Protein AF-M5BP48-F1 (afdb_monomer_lite)

Radius of gyration: 43.34 Å; chains: 1; bounding box: 81×76×113 Å

Structure (mmCIF, N/CA/C/O backbone):
data_AF-M5BP48-F1
#
_entry.id   AF-M5BP48-F1
#
loop_
_atom_site.group_PDB
_atom_site.id
_atom_site.type_symbol
_atom_site.label_atom_id
_atom_site.label_alt_id
_atom_site.label_comp_id
_atom_site.label_asym_id
_atom_site.label_entity_id
_atom_site.label_seq_id
_atom_site.pdbx_PDB_ins_code
_atom_site.Cartn_x
_atom_site.Cartn_y
_atom_site.Cartn_z
_atom_site.occupancy
_atom_site.B_iso_or_equiv
_atom_site.auth_seq_id
_atom_site.auth_comp_id
_atom_site.auth_asym_id
_atom_site.auth_atom_id
_atom_site.pdbx_PDB_model_num
ATOM 1 N N . MET A 1 1 ? 38.691 1.188 -65.649 1.00 35.53 1 MET A N 1
ATOM 2 C CA . MET A 1 1 ? 39.393 2.422 -65.219 1.00 35.53 1 MET A CA 1
ATOM 3 C C . MET A 1 1 ? 39.358 3.499 -66.305 1.00 35.53 1 MET A C 1
ATOM 5 O O . MET A 1 1 ? 38.916 4.595 -65.996 1.00 35.53 1 MET A O 1
ATOM 9 N N . ALA A 1 2 ? 39.710 3.197 -67.564 1.00 35.59 2 ALA A N 1
ATOM 10 C CA . ALA A 1 2 ? 39.690 4.169 -68.672 1.00 35.59 2 ALA A CA 1
ATOM 11 C C . ALA A 1 2 ? 38.290 4.740 -69.004 1.00 35.59 2 ALA A C 1
ATOM 13 O O . ALA A 1 2 ? 38.133 5.954 -69.106 1.00 35.59 2 ALA A O 1
ATOM 14 N N . ASP A 1 3 ? 37.251 3.897 -69.047 1.00 41.50 3 ASP A N 1
ATOM 15 C CA . ASP A 1 3 ? 35.876 4.336 -69.371 1.00 41.50 3 ASP A CA 1
ATOM 16 C C . ASP A 1 3 ? 35.260 5.267 -68.318 1.00 41.50 3 ASP A C 1
ATOM 18 O O . ASP A 1 3 ? 34.401 6.101 -68.602 1.00 41.50 3 ASP A O 1
ATOM 22 N N . ILE A 1 4 ? 35.727 5.145 -67.077 1.00 46.50 4 ILE A N 1
ATOM 23 C CA . ILE A 1 4 ? 35.217 5.890 -65.924 1.00 46.50 4 ILE A CA 1
ATOM 24 C C . ILE A 1 4 ? 35.763 7.318 -65.954 1.00 46.50 4 ILE A C 1
ATOM 26 O O . ILE A 1 4 ? 35.028 8.280 -65.750 1.00 46.50 4 ILE A O 1
ATOM 30 N N . GLN A 1 5 ? 37.048 7.464 -66.272 1.00 42.50 5 GLN A N 1
ATOM 31 C CA . GLN A 1 5 ? 37.693 8.764 -66.421 1.00 42.50 5 GLN A CA 1
ATOM 32 C C . GLN A 1 5 ? 37.096 9.541 -67.604 1.00 42.50 5 GLN A C 1
ATOM 34 O O . GLN A 1 5 ? 36.860 10.743 -67.483 1.00 42.50 5 GLN A O 1
ATOM 39 N N . ALA A 1 6 ? 36.756 8.843 -68.694 1.00 45.91 6 ALA A N 1
ATOM 40 C CA . ALA A 1 6 ? 36.090 9.419 -69.859 1.00 45.91 6 ALA A CA 1
ATOM 41 C C . ALA A 1 6 ? 34.659 9.902 -69.548 1.00 45.91 6 ALA A C 1
ATOM 43 O O . ALA A 1 6 ? 34.300 11.024 -69.909 1.00 45.91 6 ALA A O 1
ATOM 44 N N . ALA A 1 7 ? 33.864 9.113 -68.815 1.00 46.47 7 ALA A N 1
ATOM 45 C CA . ALA A 1 7 ? 32.493 9.481 -68.448 1.00 46.47 7 ALA A CA 1
ATOM 46 C C . ALA A 1 7 ? 32.432 10.708 -67.518 1.00 46.47 7 ALA A C 1
ATOM 48 O O . ALA A 1 7 ? 31.565 11.570 -67.670 1.00 46.47 7 ALA A O 1
ATOM 49 N N . ILE A 1 8 ? 33.379 10.821 -66.582 1.00 46.62 8 ILE A N 1
ATOM 50 C CA . ILE A 1 8 ? 33.455 11.954 -65.651 1.00 46.62 8 ILE A CA 1
ATOM 51 C C . ILE A 1 8 ? 34.013 13.205 -66.365 1.00 46.62 8 ILE A C 1
ATOM 53 O O . ILE A 1 8 ? 33.511 14.310 -66.147 1.00 46.62 8 ILE A O 1
ATOM 57 N N . GLN A 1 9 ? 34.993 13.057 -67.267 1.00 46.53 9 GLN A N 1
ATOM 58 C CA . GLN A 1 9 ? 35.518 14.178 -68.062 1.00 46.53 9 GLN A CA 1
ATOM 59 C C . GLN A 1 9 ? 34.487 14.741 -69.050 1.00 46.53 9 GLN A C 1
ATOM 61 O O . GLN A 1 9 ? 34.337 15.960 -69.127 1.00 46.53 9 GLN A O 1
ATOM 66 N N . ALA A 1 10 ? 33.726 13.886 -69.741 1.00 45.28 10 ALA A N 1
ATOM 67 C CA . ALA A 1 10 ? 32.671 14.319 -70.660 1.00 45.28 10 ALA A CA 1
ATOM 68 C C . ALA A 1 10 ? 31.529 15.064 -69.940 1.00 45.28 10 ALA A C 1
ATOM 70 O O . ALA A 1 10 ? 30.941 15.996 -70.490 1.00 45.28 10 ALA A O 1
ATOM 71 N N . ALA A 1 11 ? 31.241 14.689 -68.690 1.00 41.81 11 ALA A N 1
ATOM 72 C CA . ALA A 1 11 ? 30.200 15.310 -67.878 1.00 41.81 11 ALA A CA 1
ATOM 73 C C . ALA A 1 11 ? 30.599 16.692 -67.324 1.00 41.81 11 ALA A C 1
ATOM 75 O O . ALA A 1 11 ? 29.747 17.572 -67.214 1.00 41.81 11 ALA A O 1
ATOM 76 N N . ALA A 1 12 ? 31.882 16.900 -67.009 1.00 42.28 12 ALA A N 1
ATOM 77 C CA . ALA A 1 12 ? 32.383 18.148 -66.430 1.00 42.28 12 ALA A CA 1
ATOM 78 C C . ALA A 1 12 ? 32.526 19.286 -67.457 1.00 42.28 12 ALA A C 1
ATOM 80 O O . ALA A 1 12 ? 32.327 20.446 -67.113 1.00 42.28 12 ALA A O 1
ATOM 81 N N . VAL A 1 13 ? 32.838 18.968 -68.719 1.00 43.62 13 VAL A N 1
ATOM 82 C CA . VAL A 1 13 ? 33.088 19.967 -69.779 1.00 43.62 13 VAL A CA 1
ATOM 83 C C . VAL A 1 13 ? 31.816 20.716 -70.205 1.00 43.62 13 VAL A C 1
ATOM 85 O O . VAL A 1 13 ? 31.910 21.819 -70.735 1.00 43.62 13 VAL A O 1
ATOM 88 N N . LYS A 1 14 ? 30.619 20.162 -69.964 1.00 42.38 14 LYS A N 1
ATOM 89 C CA . LYS A 1 14 ? 29.374 20.701 -70.537 1.00 42.38 14 LYS A CA 1
ATOM 90 C C . LYS A 1 14 ? 28.596 21.652 -69.620 1.00 42.38 14 LYS A C 1
ATOM 92 O O . LYS A 1 14 ? 27.843 22.472 -70.133 1.00 42.38 14 LYS A O 1
ATOM 97 N N . GLN A 1 15 ? 28.754 21.572 -68.296 1.00 41.06 15 GLN A N 1
ATOM 98 C CA . GLN A 1 15 ? 28.115 22.477 -67.330 1.00 41.06 15 GLN A CA 1
ATOM 99 C C . GLN A 1 15 ? 28.995 22.576 -66.077 1.00 41.06 15 GLN A C 1
ATOM 101 O O . GLN A 1 15 ? 29.351 21.554 -65.500 1.00 41.06 15 GLN A O 1
ATOM 106 N N . GLY A 1 16 ? 29.357 23.793 -65.659 1.00 40.19 16 GLY A N 1
ATOM 107 C CA . GLY A 1 16 ? 30.199 24.070 -64.486 1.00 40.19 16 GLY A CA 1
ATOM 108 C C . GLY A 1 16 ? 29.513 23.755 -63.151 1.00 40.19 16 GLY A C 1
ATOM 109 O O . GLY A 1 16 ? 29.193 24.652 -62.377 1.00 40.19 16 GLY A O 1
ATOM 110 N N . GLY A 1 17 ? 29.266 22.476 -62.889 1.00 46.62 17 GLY A N 1
ATOM 111 C CA . GLY A 1 17 ? 28.657 21.956 -61.671 1.00 46.62 17 GLY A CA 1
ATOM 112 C C . GLY A 1 17 ? 28.267 20.489 -61.837 1.00 46.62 17 GLY A C 1
ATOM 113 O O . GLY A 1 17 ? 28.248 19.965 -62.948 1.00 46.62 17 GLY A O 1
ATOM 114 N N . ILE A 1 18 ? 27.943 19.813 -60.727 1.00 48.47 18 ILE A N 1
ATOM 115 C CA . ILE A 1 18 ? 27.428 18.434 -60.751 1.00 48.47 18 ILE A CA 1
ATOM 116 C C . ILE A 1 18 ? 26.230 18.390 -61.724 1.00 48.47 18 ILE A C 1
ATOM 118 O O . ILE A 1 18 ? 25.245 19.096 -61.468 1.00 48.47 18 ILE A O 1
ATOM 122 N N . PRO A 1 19 ? 26.301 17.620 -62.827 1.00 42.38 19 PRO A N 1
ATOM 123 C CA . PRO A 1 19 ? 25.277 17.625 -63.862 1.00 42.38 19 PRO A CA 1
ATOM 124 C C . PRO A 1 19 ? 23.904 17.249 -63.302 1.00 42.38 19 PRO A C 1
ATOM 126 O O . PRO A 1 19 ? 23.792 16.343 -62.478 1.00 42.38 19 PRO A O 1
ATOM 129 N N . SER A 1 20 ? 22.841 17.894 -63.779 1.00 41.03 20 SER A N 1
ATOM 130 C CA . SER A 1 20 ? 21.457 17.602 -63.365 1.00 41.03 20 SER A CA 1
ATOM 131 C C . SER A 1 20 ? 21.026 16.149 -63.636 1.00 41.03 20 SER A C 1
ATOM 133 O O . SER A 1 20 ? 20.208 15.610 -62.897 1.00 41.03 20 SER A O 1
ATOM 135 N N . TRP A 1 21 ? 21.631 15.478 -64.625 1.00 40.59 21 TRP A N 1
ATOM 136 C CA . TRP A 1 21 ? 21.429 14.054 -64.952 1.00 40.59 21 TRP A CA 1
ATOM 137 C C . TRP A 1 21 ? 22.281 13.080 -64.117 1.00 40.59 21 TRP A C 1
ATOM 139 O O . TRP A 1 21 ? 22.112 11.866 -64.213 1.00 40.59 21 TRP A O 1
ATOM 149 N N . LEU A 1 22 ? 23.179 13.595 -63.267 1.00 45.69 22 LEU A N 1
ATOM 150 C CA . LEU A 1 22 ? 23.770 12.819 -62.171 1.00 45.69 22 LEU A CA 1
ATOM 151 C C . LEU A 1 22 ? 22.769 12.637 -61.012 1.00 45.69 22 LEU A C 1
ATOM 153 O O . LEU A 1 22 ? 23.032 11.884 -60.074 1.00 45.69 22 LEU A O 1
ATOM 157 N N . GLY A 1 23 ? 21.606 13.291 -61.094 1.00 47.81 23 GLY A N 1
ATOM 158 C CA . GLY A 1 23 ? 20.403 12.893 -60.384 1.00 47.81 23 GLY A CA 1
ATOM 159 C C . GLY A 1 23 ? 19.801 11.636 -61.013 1.00 47.81 23 GLY A C 1
ATOM 160 O O . GLY A 1 23 ? 19.741 11.495 -62.228 1.00 47.81 23 GLY A O 1
ATOM 161 N N . PHE A 1 24 ? 19.306 10.746 -60.160 1.00 46.91 24 PHE A N 1
ATOM 162 C CA . PHE A 1 24 ? 18.336 9.684 -60.455 1.00 46.91 24 PHE A CA 1
ATOM 163 C C . PHE A 1 24 ? 18.834 8.249 -60.729 1.00 46.91 24 PHE A C 1
ATOM 165 O O . PHE A 1 24 ? 18.128 7.337 -60.308 1.00 46.91 24 PHE A O 1
ATOM 172 N N . SER A 1 25 ? 20.025 7.956 -61.284 1.00 42.44 25 SER A N 1
ATOM 173 C CA . SER A 1 25 ? 20.431 6.526 -61.448 1.00 42.44 25 SER A CA 1
ATOM 174 C C . SER A 1 25 ? 21.934 6.207 -61.493 1.00 42.44 25 SER A C 1
ATOM 176 O O . SER A 1 25 ? 22.361 5.175 -60.967 1.00 42.44 25 SER A O 1
ATOM 178 N N . ALA A 1 26 ? 22.761 7.100 -62.039 1.00 47.03 26 ALA A N 1
ATOM 179 C CA . ALA A 1 26 ? 24.215 6.935 -62.102 1.00 47.03 26 ALA A CA 1
ATOM 180 C C . ALA A 1 26 ? 24.959 6.910 -60.741 1.00 47.03 26 ALA A C 1
ATOM 182 O O . ALA A 1 26 ? 25.900 6.120 -60.613 1.00 47.03 26 ALA A O 1
ATOM 183 N N . PRO A 1 27 ? 24.577 7.682 -59.695 1.00 57.97 27 PRO A N 1
ATOM 184 C CA . PRO A 1 27 ? 25.412 7.794 -58.498 1.00 57.97 27 PRO A CA 1
ATOM 185 C C . PRO A 1 27 ? 25.425 6.500 -57.684 1.00 57.97 27 PRO A C 1
ATOM 187 O O . PRO A 1 27 ? 26.453 6.136 -57.126 1.00 57.97 27 PRO A O 1
ATOM 190 N N . ARG A 1 28 ? 24.326 5.733 -57.661 1.00 58.41 28 ARG A N 1
ATOM 191 C CA . ARG A 1 28 ? 24.261 4.495 -56.870 1.00 58.41 28 ARG A CA 1
ATOM 192 C C . ARG A 1 28 ? 25.325 3.485 -57.309 1.00 58.41 28 ARG A C 1
ATOM 194 O O . ARG A 1 28 ? 25.980 2.899 -56.457 1.00 58.41 28 ARG A O 1
ATOM 201 N N . LYS A 1 29 ? 25.542 3.327 -58.620 1.00 64.56 29 LYS A N 1
ATOM 202 C CA . LYS A 1 29 ? 26.560 2.416 -59.174 1.00 64.56 29 LYS A CA 1
ATOM 203 C C . LYS A 1 29 ? 27.986 2.809 -58.789 1.00 64.56 29 LYS A C 1
ATOM 205 O O . LYS A 1 29 ? 28.810 1.923 -58.612 1.00 64.56 29 LYS A O 1
ATOM 210 N N . PHE A 1 30 ? 28.255 4.102 -58.619 1.00 68.88 30 PHE A N 1
ATOM 211 C CA . PHE A 1 30 ? 29.557 4.594 -58.174 1.00 68.88 30 PHE A CA 1
ATOM 212 C C . PHE A 1 30 ? 29.838 4.256 -56.703 1.00 68.88 30 PHE A C 1
ATOM 214 O O . PHE A 1 30 ? 30.957 3.895 -56.360 1.00 68.88 30 PHE A O 1
ATOM 221 N N . TRP A 1 31 ? 28.821 4.335 -55.841 1.00 70.56 31 TRP A N 1
ATOM 222 C CA . TRP A 1 31 ? 28.963 4.140 -54.392 1.00 70.56 31 TRP A CA 1
ATOM 223 C C . TRP A 1 31 ? 28.833 2.671 -53.938 1.00 70.56 31 TRP A C 1
ATOM 225 O O . TRP A 1 31 ? 29.367 2.298 -52.897 1.00 70.56 31 TRP A O 1
ATOM 235 N N . LEU A 1 32 ? 28.156 1.819 -54.719 1.00 70.12 32 LEU A N 1
ATOM 236 C CA . LEU A 1 32 ? 27.931 0.395 -54.414 1.00 70.12 32 LEU A CA 1
ATOM 237 C C . LEU A 1 32 ? 29.206 -0.446 -54.173 1.00 70.12 32 LEU A C 1
ATOM 239 O O . LEU A 1 32 ? 29.176 -1.274 -53.261 1.00 70.12 32 LEU A O 1
ATOM 243 N N . PRO A 1 33 ? 30.317 -0.268 -54.920 1.00 75.19 33 PRO A N 1
ATOM 244 C CA . PRO A 1 33 ? 31.543 -1.044 -54.712 1.00 75.19 33 PRO A CA 1
ATOM 245 C C . PRO A 1 33 ? 32.176 -0.831 -53.335 1.00 75.19 33 PRO A C 1
ATOM 247 O O . PRO A 1 33 ? 32.889 -1.698 -52.838 1.00 75.19 33 PRO A O 1
ATOM 250 N N . TYR A 1 34 ? 31.913 0.316 -52.710 1.00 72.69 34 TYR A N 1
ATOM 251 C CA . TYR A 1 34 ? 32.529 0.688 -51.442 1.00 72.69 34 TYR A CA 1
ATOM 252 C C . TYR A 1 34 ? 31.748 0.194 -50.219 1.00 72.69 34 TYR A C 1
ATOM 254 O O . TYR A 1 34 ? 32.280 0.186 -49.109 1.00 72.69 34 TYR A O 1
ATOM 262 N N . GLY A 1 35 ? 30.499 -0.245 -50.394 1.00 75.69 35 GLY A N 1
ATOM 263 C CA . GLY A 1 35 ? 29.704 -0.828 -49.320 1.00 75.69 35 GLY A CA 1
ATOM 264 C C . GLY A 1 35 ? 28.205 -0.834 -49.600 1.00 75.69 35 GLY A C 1
ATOM 265 O O . GLY A 1 35 ? 27.702 -0.200 -50.528 1.00 75.69 35 GLY A O 1
ATOM 266 N N . ARG A 1 36 ? 27.457 -1.538 -48.745 1.00 80.31 36 ARG A N 1
ATOM 267 C CA . ARG A 1 36 ? 25.993 -1.560 -48.807 1.00 80.31 36 ARG A CA 1
ATOM 268 C C . ARG A 1 36 ? 25.432 -0.208 -48.359 1.00 80.31 36 ARG A C 1
ATOM 270 O O . ARG A 1 36 ? 25.666 0.221 -47.231 1.00 80.31 36 ARG A O 1
ATOM 277 N N . ILE A 1 37 ? 24.687 0.441 -49.253 1.00 77.19 37 ILE A N 1
ATOM 278 C CA . ILE A 1 37 ? 24.045 1.739 -49.014 1.00 77.19 37 ILE A CA 1
ATOM 279 C C . ILE A 1 37 ? 22.670 1.508 -48.388 1.00 77.19 37 ILE A C 1
ATOM 281 O O . ILE A 1 37 ? 21.817 0.854 -48.998 1.00 77.19 37 ILE A O 1
ATOM 285 N N . THR A 1 38 ? 22.455 2.083 -47.208 1.00 81.88 38 THR A N 1
ATOM 286 C CA . THR A 1 38 ? 21.176 2.060 -46.484 1.00 81.88 38 THR A CA 1
ATOM 287 C C . THR A 1 38 ? 20.291 3.224 -46.915 1.00 81.88 38 THR A C 1
ATOM 289 O O . THR A 1 38 ? 19.102 3.039 -47.163 1.00 81.88 38 THR A O 1
ATOM 292 N N . LYS A 1 39 ? 20.877 4.420 -47.057 1.00 76.69 39 LYS A N 1
ATOM 293 C CA . LYS A 1 39 ? 20.157 5.644 -47.428 1.00 76.69 39 LYS A CA 1
ATOM 294 C C . LYS A 1 39 ? 21.023 6.529 -48.321 1.00 76.69 39 LYS A C 1
ATOM 296 O O . LYS A 1 39 ? 22.233 6.617 -48.119 1.00 76.69 39 LYS A O 1
ATOM 301 N N . LEU A 1 40 ? 20.404 7.161 -49.314 1.00 75.38 40 LEU A N 1
ATOM 302 C CA . LEU A 1 40 ? 21.038 8.139 -50.194 1.00 75.38 40 LEU A CA 1
ATOM 303 C C . LEU A 1 40 ? 20.122 9.359 -50.267 1.00 75.38 40 LEU A C 1
ATOM 305 O O . LEU A 1 40 ? 19.066 9.287 -50.892 1.00 75.38 40 LEU A O 1
ATOM 309 N N . ASP A 1 41 ? 20.530 10.447 -49.622 1.00 75.56 41 ASP A N 1
ATOM 310 C CA . ASP A 1 41 ? 19.788 11.704 -49.629 1.00 75.56 41 ASP A CA 1
ATOM 311 C C . ASP A 1 41 ? 20.332 12.599 -50.762 1.00 75.56 41 ASP A C 1
ATOM 313 O O . ASP A 1 41 ? 21.540 12.877 -50.796 1.00 75.56 41 ASP A O 1
ATO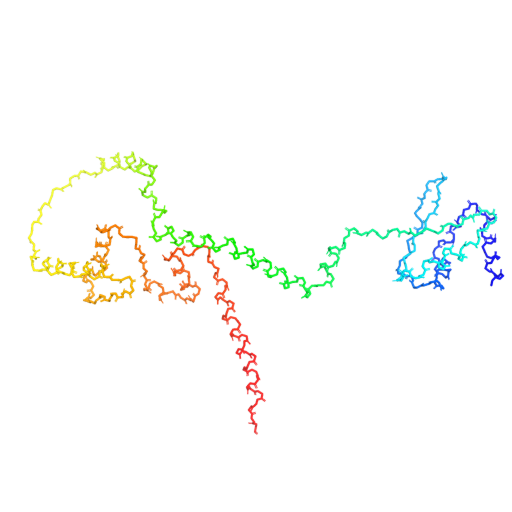M 317 N N . PRO A 1 42 ? 19.484 13.006 -51.729 1.00 68.25 42 PRO A N 1
ATOM 318 C CA . PRO A 1 42 ? 19.913 13.788 -52.883 1.00 68.25 42 PRO A CA 1
ATOM 319 C C . PRO A 1 42 ? 20.318 15.216 -52.485 1.00 68.25 42 PRO A C 1
ATOM 321 O O . PRO A 1 42 ? 19.874 15.716 -51.449 1.00 68.25 42 PRO A O 1
ATOM 324 N N . PRO A 1 43 ? 21.129 15.899 -53.316 1.00 67.25 43 PRO A N 1
ATOM 325 C CA . PRO A 1 43 ? 21.498 17.281 -53.054 1.00 67.25 43 PRO A CA 1
ATOM 326 C C . PRO A 1 43 ? 20.267 18.185 -53.096 1.00 67.25 43 PRO A C 1
ATOM 328 O O . PRO A 1 43 ? 19.546 18.227 -54.094 1.00 67.25 43 PRO A O 1
ATOM 331 N N . THR A 1 44 ? 20.040 18.930 -52.019 1.00 62.34 44 THR A N 1
ATOM 332 C CA . THR A 1 44 ? 18.998 19.957 -51.967 1.00 62.34 44 THR A CA 1
ATOM 333 C C . THR A 1 44 ? 19.419 21.160 -52.817 1.00 62.34 44 THR A C 1
ATOM 335 O O . THR A 1 44 ? 20.595 21.540 -52.779 1.00 62.34 44 THR A O 1
ATOM 338 N N . PRO A 1 45 ? 18.509 21.768 -53.601 1.00 59.62 45 PRO A N 1
ATOM 339 C CA . PRO A 1 45 ? 18.833 22.927 -54.426 1.00 59.62 45 PRO A CA 1
ATOM 340 C C . PRO A 1 45 ? 19.305 24.075 -53.532 1.00 59.62 45 PRO A C 1
ATOM 342 O O . PRO A 1 45 ? 18.575 24.536 -52.659 1.00 59.62 45 PRO A O 1
ATOM 345 N N . ALA A 1 46 ? 20.548 24.502 -53.736 1.00 59.41 46 ALA A N 1
ATOM 346 C CA . ALA A 1 46 ? 21.183 25.553 -52.957 1.00 59.41 46 ALA A CA 1
ATOM 347 C C . ALA A 1 46 ? 21.389 26.812 -53.829 1.00 59.41 46 ALA A C 1
ATOM 349 O O . ALA A 1 46 ? 21.524 26.678 -55.053 1.00 59.41 46 ALA A O 1
ATOM 350 N N . PRO A 1 47 ? 21.386 28.026 -53.242 1.00 65.62 47 PRO A N 1
ATOM 351 C CA . PRO A 1 47 ? 21.545 29.281 -53.979 1.00 65.62 47 PRO A CA 1
ATOM 352 C C . PRO A 1 47 ? 22.843 29.332 -54.795 1.00 65.62 47 PRO A C 1
ATOM 354 O O . PRO A 1 47 ? 23.850 28.716 -54.426 1.00 65.62 47 PRO A O 1
ATOM 357 N N . ALA A 1 48 ? 22.835 30.089 -55.896 1.00 55.47 48 ALA A N 1
ATOM 358 C CA . ALA A 1 48 ? 24.005 30.255 -56.756 1.00 55.47 48 ALA A CA 1
ATOM 359 C C . ALA A 1 48 ? 25.225 30.724 -55.936 1.00 55.47 48 ALA A C 1
ATOM 361 O O . ALA A 1 48 ? 25.154 31.732 -55.241 1.00 55.47 48 ALA A O 1
ATOM 362 N N . GLY A 1 49 ? 26.324 29.961 -55.993 1.00 62.28 49 GLY A N 1
ATOM 363 C CA . GLY A 1 49 ? 27.554 30.212 -55.227 1.00 62.28 49 GLY A CA 1
ATOM 364 C C . GLY A 1 49 ? 27.806 29.257 -54.051 1.00 62.28 49 GLY A C 1
ATOM 365 O O . GLY A 1 49 ? 28.903 29.262 -53.499 1.00 62.28 49 GLY A O 1
ATOM 366 N N . THR A 1 50 ? 26.848 28.397 -53.690 1.00 64.12 50 THR A N 1
ATOM 367 C CA . THR A 1 50 ? 27.024 27.395 -52.620 1.00 64.12 50 THR A CA 1
ATOM 368 C C . THR A 1 50 ? 27.379 26.007 -53.160 1.00 64.12 50 THR A C 1
ATOM 370 O O . THR A 1 50 ? 26.963 25.602 -54.249 1.00 64.12 50 THR A O 1
ATOM 373 N N . LEU A 1 51 ? 28.181 25.260 -52.395 1.00 66.62 51 LEU A N 1
ATOM 374 C CA . LEU A 1 51 ? 28.568 23.893 -52.741 1.00 66.62 51 LEU A CA 1
ATOM 375 C C . LEU A 1 51 ? 27.373 22.947 -52.570 1.00 66.62 51 LEU A C 1
ATOM 377 O O . LEU A 1 51 ? 26.729 22.923 -51.524 1.00 66.62 51 LEU A O 1
ATOM 381 N N . ARG A 1 52 ? 27.102 22.124 -53.586 1.00 72.12 52 ARG A N 1
ATOM 382 C CA . ARG A 1 52 ? 26.091 21.061 -53.514 1.00 72.12 52 ARG A CA 1
ATOM 383 C C . ARG A 1 52 ? 26.665 19.870 -52.747 1.00 72.12 52 ARG A C 1
ATOM 385 O O . ARG A 1 52 ? 27.719 19.359 -53.123 1.00 72.12 52 ARG A O 1
ATOM 392 N N . SER A 1 53 ? 25.968 19.402 -51.717 1.00 72.44 53 SER A N 1
ATOM 393 C CA . SER A 1 53 ? 26.341 18.215 -50.941 1.00 72.44 53 SER A CA 1
ATOM 394 C C . SER A 1 53 ? 25.282 17.124 -51.083 1.00 72.44 53 SER A C 1
ATOM 396 O O . SER A 1 53 ? 24.102 17.410 -51.242 1.00 72.44 53 SER A O 1
ATOM 398 N N . ALA A 1 54 ? 25.705 15.863 -51.050 1.00 76.00 54 ALA A N 1
ATOM 399 C CA . ALA A 1 54 ? 24.817 14.705 -50.997 1.00 76.00 54 ALA A CA 1
ATOM 400 C C . ALA A 1 54 ? 25.262 13.816 -49.835 1.00 76.00 54 ALA A C 1
ATOM 402 O O . ALA A 1 54 ? 26.464 13.645 -49.619 1.00 76.00 54 ALA A O 1
ATOM 403 N N . THR A 1 55 ? 24.308 13.255 -49.092 1.00 78.62 55 THR A N 1
ATOM 404 C CA . THR A 1 55 ? 24.618 12.417 -47.925 1.00 78.62 55 THR A CA 1
ATOM 405 C C . THR A 1 55 ? 24.375 10.954 -48.263 1.00 78.62 55 THR A C 1
ATOM 407 O O . THR A 1 55 ? 23.276 10.569 -48.662 1.00 78.62 55 THR A O 1
ATOM 410 N N . VAL A 1 56 ? 25.407 10.126 -48.088 1.00 78.44 56 VAL A N 1
ATOM 411 C CA . VAL A 1 56 ? 25.329 8.673 -48.283 1.00 78.44 56 VAL A CA 1
ATOM 412 C C . VAL A 1 56 ? 25.505 7.983 -46.937 1.00 78.44 56 VAL A C 1
ATOM 414 O O . VAL A 1 56 ? 26.528 8.156 -46.276 1.00 78.44 56 VAL A O 1
ATOM 417 N N . THR A 1 57 ? 24.523 7.182 -46.533 1.00 81.81 57 THR A N 1
ATOM 418 C CA . THR A 1 57 ? 24.582 6.377 -45.310 1.00 81.81 57 THR A CA 1
ATOM 419 C C . THR A 1 57 ? 24.852 4.922 -45.669 1.00 81.81 57 THR A C 1
ATOM 421 O O . THR A 1 57 ? 24.057 4.282 -46.363 1.00 81.81 57 THR A O 1
ATOM 424 N N . TYR A 1 58 ? 25.970 4.395 -45.174 1.00 79.12 58 TYR A N 1
ATOM 425 C CA . TYR A 1 58 ? 26.353 2.993 -45.320 1.00 79.12 58 TYR A CA 1
ATOM 426 C C . TYR A 1 58 ? 25.949 2.173 -44.095 1.00 79.12 58 TYR A C 1
ATOM 428 O O . TYR A 1 58 ? 25.851 2.699 -42.990 1.00 79.12 58 TYR A O 1
ATOM 436 N N . ASP A 1 59 ? 25.775 0.869 -44.299 1.00 79.38 59 ASP A N 1
ATOM 437 C CA . ASP A 1 59 ? 25.445 -0.096 -43.242 1.00 79.38 59 ASP A CA 1
ATOM 438 C C . ASP A 1 59 ? 26.595 -0.305 -42.233 1.00 79.38 59 ASP A C 1
ATOM 440 O O . ASP A 1 59 ? 26.377 -0.592 -41.061 1.00 79.38 59 ASP A O 1
ATOM 444 N N . ARG A 1 60 ? 27.854 -0.138 -42.667 1.00 76.44 60 ARG A N 1
ATOM 445 C CA . ARG A 1 60 ? 29.049 -0.359 -41.834 1.00 76.44 60 ARG A CA 1
ATOM 446 C C . ARG A 1 60 ? 29.998 0.830 -41.903 1.00 76.44 60 ARG A C 1
ATOM 448 O O . ARG A 1 60 ? 30.257 1.348 -42.979 1.00 76.44 60 ARG A O 1
ATOM 455 N N . VAL A 1 61 ? 30.617 1.181 -40.775 1.00 71.31 61 VAL A N 1
ATOM 456 C CA . VAL A 1 61 ? 31.573 2.307 -40.666 1.00 71.31 61 VAL A CA 1
ATOM 457 C C . VAL A 1 61 ? 32.849 2.082 -41.500 1.00 71.31 61 VAL A C 1
ATOM 459 O O . VAL A 1 61 ? 33.465 3.031 -41.980 1.00 71.31 61 VAL A O 1
ATOM 462 N N . ARG A 1 62 ? 33.225 0.817 -41.739 1.00 67.56 62 ARG A N 1
ATOM 463 C CA . ARG A 1 62 ? 34.455 0.433 -42.458 1.00 67.56 62 ARG A CA 1
ATOM 464 C C . ARG A 1 62 ? 34.477 0.848 -43.939 1.00 67.56 62 ARG A C 1
ATOM 466 O O . ARG A 1 62 ? 35.554 0.871 -44.523 1.00 67.56 62 ARG A O 1
ATOM 473 N N . SER A 1 63 ? 33.337 1.194 -44.544 1.00 64.06 63 SER A N 1
ATOM 474 C CA . SER A 1 63 ? 33.292 1.686 -45.931 1.00 64.06 63 SER A CA 1
ATOM 475 C C . SER A 1 63 ? 33.799 3.126 -46.084 1.00 64.06 63 SER A C 1
ATOM 477 O O . SER A 1 63 ? 34.215 3.507 -47.172 1.00 64.06 63 SER A O 1
ATOM 479 N N . GLY A 1 64 ? 33.809 3.924 -45.010 1.00 60.91 64 GLY A N 1
ATOM 480 C CA . GLY A 1 64 ? 34.146 5.353 -45.053 1.00 60.91 64 GLY A CA 1
ATOM 481 C C . GLY A 1 64 ? 35.572 5.681 -45.529 1.00 60.91 64 GLY A C 1
ATOM 482 O O . GLY A 1 64 ? 35.719 6.489 -46.449 1.00 60.91 64 GLY A O 1
ATOM 483 N N . PRO A 1 65 ? 36.631 5.059 -44.970 1.00 58.16 65 PRO A N 1
ATOM 484 C CA . PRO A 1 65 ? 38.015 5.405 -45.311 1.00 58.16 65 PRO A CA 1
ATOM 485 C C . PRO A 1 65 ? 38.387 5.107 -46.771 1.00 58.16 65 PRO A C 1
ATOM 487 O O . PRO A 1 65 ? 39.108 5.883 -47.393 1.00 58.16 65 PRO A O 1
ATOM 490 N N . GLY A 1 66 ? 37.862 4.019 -47.349 1.00 59.78 66 GLY A N 1
ATOM 491 C CA . GLY A 1 66 ? 38.139 3.641 -48.742 1.00 59.78 66 GLY A CA 1
ATOM 492 C C . GLY A 1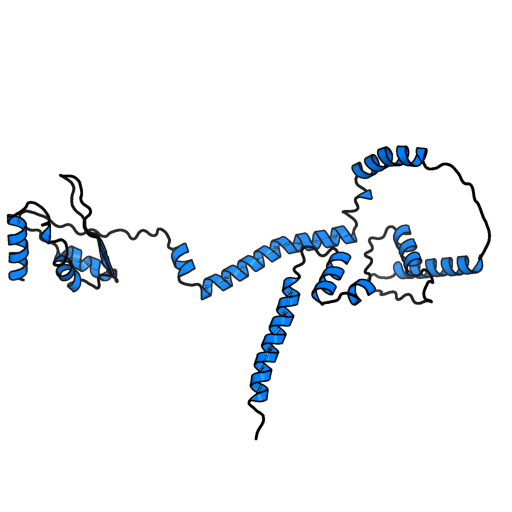 66 ? 37.548 4.617 -49.763 1.00 59.78 66 GLY A C 1
ATOM 493 O O . GLY A 1 66 ? 38.121 4.822 -50.828 1.00 59.78 66 GLY A O 1
ATOM 494 N N . ILE A 1 67 ? 36.442 5.274 -49.413 1.00 61.72 67 ILE A N 1
ATOM 495 C CA . ILE A 1 67 ? 35.761 6.248 -50.270 1.00 61.72 67 ILE A CA 1
ATOM 496 C C . ILE A 1 67 ? 36.494 7.590 -50.272 1.00 61.72 67 ILE A C 1
ATOM 498 O O . ILE A 1 67 ? 36.702 8.177 -51.331 1.00 61.72 67 ILE A O 1
ATOM 502 N N . ALA A 1 68 ? 36.907 8.071 -49.098 1.00 58.91 68 ALA A N 1
ATOM 503 C CA . ALA A 1 68 ? 37.645 9.329 -48.985 1.00 58.91 68 ALA A CA 1
ATOM 504 C C . ALA A 1 68 ? 38.976 9.283 -49.756 1.00 58.91 68 ALA A C 1
ATOM 506 O O . ALA A 1 68 ? 39.380 10.279 -50.352 1.00 58.91 68 ALA A O 1
ATOM 507 N N . MET A 1 69 ? 39.613 8.108 -49.793 1.00 55.91 69 MET A N 1
ATOM 508 C CA . MET A 1 69 ? 40.872 7.883 -50.504 1.00 55.91 69 MET A CA 1
ATOM 509 C C . MET A 1 69 ? 40.680 7.666 -52.014 1.00 55.91 69 MET A C 1
ATOM 511 O O . MET A 1 69 ? 41.479 8.163 -52.800 1.00 55.91 69 MET A O 1
ATOM 515 N N . ALA A 1 70 ? 39.625 6.960 -52.444 1.00 59.22 70 ALA A N 1
ATOM 516 C CA . ALA A 1 70 ? 39.409 6.628 -53.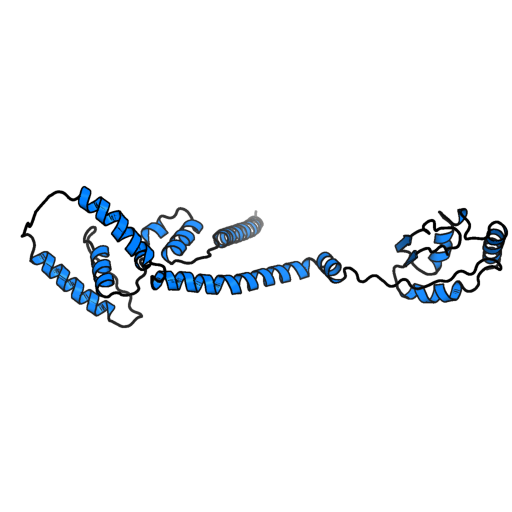859 1.00 59.22 70 ALA A CA 1
ATOM 517 C C . ALA A 1 70 ? 38.808 7.771 -54.697 1.00 59.22 70 ALA A C 1
ATOM 519 O O . ALA A 1 70 ? 38.942 7.779 -55.919 1.00 59.22 70 ALA A O 1
ATOM 520 N N . VAL A 1 71 ? 38.145 8.743 -54.063 1.00 60.06 71 VAL A N 1
ATOM 521 C CA . VAL A 1 71 ? 37.515 9.883 -54.759 1.00 60.06 71 VAL A CA 1
ATOM 522 C C . VAL A 1 71 ? 38.505 11.044 -55.005 1.00 60.06 71 VAL A C 1
ATOM 524 O O . VAL A 1 71 ? 38.163 12.049 -55.627 1.00 60.06 71 VAL A O 1
ATOM 527 N N . ALA A 1 72 ? 39.766 10.901 -54.592 1.00 51.97 72 ALA A N 1
ATOM 528 C CA . ALA A 1 72 ? 40.854 11.789 -54.993 1.00 51.97 72 ALA A CA 1
ATOM 529 C C . ALA A 1 72 ? 41.466 11.268 -56.314 1.00 51.97 72 ALA A C 1
ATOM 531 O O . ALA A 1 72 ? 42.328 10.392 -56.258 1.00 51.97 72 ALA A O 1
ATOM 532 N N . PRO A 1 73 ? 41.019 11.731 -57.504 1.00 52.62 73 PRO A N 1
ATOM 533 C CA . PRO A 1 73 ? 41.049 13.148 -57.876 1.00 52.62 73 PRO A CA 1
ATOM 534 C C . PRO A 1 73 ? 39.785 13.653 -58.610 1.00 52.62 73 PRO A C 1
ATOM 536 O O . PRO A 1 73 ? 39.138 12.948 -59.382 1.00 52.62 73 PRO A O 1
ATOM 539 N N . GLY A 1 74 ? 39.464 14.933 -58.410 1.00 56.47 74 GLY A N 1
ATOM 540 C CA . GLY A 1 74 ? 38.429 15.630 -59.177 1.00 56.47 74 GLY A CA 1
ATOM 541 C C . GLY A 1 74 ? 38.774 15.782 -60.663 1.00 56.47 74 GLY A C 1
ATOM 542 O O . GLY A 1 74 ? 39.906 15.560 -61.095 1.00 56.47 74 GLY A O 1
ATOM 543 N N . THR A 1 75 ? 37.795 16.203 -61.461 1.00 55.28 75 THR A N 1
ATOM 544 C CA . THR A 1 75 ? 38.055 16.649 -62.837 1.00 55.28 75 THR A CA 1
ATOM 545 C C . THR A 1 75 ? 38.718 18.024 -62.829 1.00 55.28 75 THR A C 1
ATOM 547 O O . THR A 1 75 ? 38.683 18.728 -61.821 1.00 55.28 75 THR A O 1
ATOM 550 N N . LYS A 1 76 ? 39.264 18.464 -63.974 1.00 53.94 76 LYS A N 1
ATOM 551 C CA . LYS A 1 76 ? 39.855 19.809 -64.135 1.00 53.94 76 LYS A CA 1
ATOM 552 C C . LYS A 1 76 ? 38.909 20.966 -63.738 1.00 53.94 76 LYS A C 1
ATOM 554 O O . LYS A 1 76 ? 39.383 22.077 -63.555 1.00 53.94 76 LYS A O 1
ATOM 559 N N . LEU A 1 77 ? 37.599 20.711 -63.610 1.00 56.22 77 LEU A N 1
ATOM 560 C CA . LEU A 1 77 ? 36.549 21.710 -63.368 1.00 56.22 77 LEU A CA 1
ATOM 561 C C . LEU A 1 77 ? 35.827 21.549 -62.018 1.00 56.22 77 LEU A C 1
ATOM 563 O O . LEU A 1 77 ? 35.175 22.485 -61.564 1.00 56.22 77 LEU A O 1
ATOM 567 N N . THR A 1 78 ? 35.883 20.385 -61.359 1.00 62.56 78 THR A N 1
ATOM 568 C CA . THR A 1 78 ? 35.175 20.175 -60.084 1.00 62.56 78 THR A CA 1
ATOM 569 C C . THR A 1 78 ? 35.926 19.196 -59.187 1.00 62.56 78 THR A C 1
ATOM 571 O O . THR A 1 78 ? 36.163 18.043 -59.552 1.00 62.56 78 THR A O 1
ATOM 574 N N . ARG A 1 79 ? 36.268 19.653 -57.976 1.00 64.94 79 ARG A N 1
ATOM 575 C CA . ARG A 1 79 ? 36.881 18.838 -56.922 1.00 64.94 79 ARG A CA 1
ATOM 576 C C . ARG A 1 79 ? 35.793 18.320 -55.984 1.00 64.94 79 ARG A C 1
ATOM 578 O O . ARG A 1 79 ? 35.123 19.113 -55.329 1.00 64.94 79 ARG A O 1
ATOM 585 N N . LEU A 1 80 ? 35.618 17.001 -55.920 1.00 69.19 80 LEU A N 1
ATOM 586 C CA . LEU A 1 80 ? 34.705 16.368 -54.969 1.00 69.19 80 LEU A CA 1
ATOM 587 C C . LEU A 1 80 ? 35.432 16.184 -53.630 1.00 69.19 80 LEU A C 1
ATOM 589 O O . LEU A 1 80 ? 36.543 15.661 -53.598 1.00 69.19 80 LEU A O 1
ATOM 593 N N . SER A 1 81 ? 34.818 16.643 -52.539 1.00 70.31 81 SER A N 1
ATOM 594 C CA . SER A 1 81 ? 35.313 16.444 -51.174 1.00 70.31 81 SER A CA 1
ATOM 595 C C . SER A 1 81 ? 34.337 15.551 -50.420 1.00 70.31 81 SER A C 1
ATOM 597 O O . SER A 1 81 ? 33.141 15.843 -50.377 1.00 70.31 81 SER A O 1
ATOM 599 N N . VAL A 1 82 ? 34.837 14.451 -49.860 1.00 74.81 82 VAL A N 1
ATOM 600 C CA . VAL A 1 82 ? 34.042 13.527 -49.046 1.00 74.81 82 VAL A CA 1
ATOM 601 C C . VAL A 1 82 ? 34.375 13.788 -47.586 1.00 74.81 82 VAL A C 1
ATOM 603 O O . VAL A 1 82 ? 35.521 13.630 -47.172 1.00 74.81 82 VAL A O 1
ATOM 606 N N . LEU A 1 83 ? 33.369 14.174 -46.807 1.00 74.38 83 LEU A N 1
ATOM 607 C CA . LEU A 1 83 ? 33.491 14.397 -45.371 1.00 74.38 83 LEU A CA 1
ATOM 608 C C . LEU A 1 83 ? 32.617 13.396 -44.622 1.00 74.38 83 LEU A C 1
ATOM 610 O O . LEU A 1 83 ? 31.536 13.025 -45.084 1.00 74.38 83 LEU A O 1
ATOM 614 N N . TYR A 1 84 ? 33.089 12.959 -43.457 1.00 77.44 84 TYR A N 1
ATOM 615 C CA . TYR A 1 84 ? 32.287 12.120 -42.580 1.00 77.44 84 TYR A CA 1
ATOM 616 C C . TYR A 1 84 ? 31.196 12.967 -41.925 1.00 77.44 84 TYR A C 1
ATOM 618 O O . TYR A 1 84 ? 31.494 13.949 -41.246 1.00 77.44 84 TYR A O 1
ATOM 626 N N . ASN A 1 85 ? 29.936 12.581 -42.122 1.00 74.31 85 ASN A N 1
ATOM 627 C CA . ASN A 1 85 ? 28.830 13.211 -41.416 1.00 74.31 85 ASN A CA 1
ATOM 628 C C . ASN A 1 85 ? 28.763 12.646 -39.990 1.00 74.31 85 ASN A C 1
ATOM 630 O O . ASN A 1 85 ? 28.732 11.427 -39.805 1.00 74.31 85 ASN A O 1
ATOM 634 N N . GLN A 1 86 ? 28.769 13.514 -38.980 1.00 68.00 86 GLN A N 1
ATOM 635 C CA . GLN A 1 86 ? 28.690 13.077 -37.589 1.00 68.00 86 GLN A CA 1
ATOM 636 C C . GLN A 1 86 ? 27.317 12.430 -37.347 1.00 68.00 86 GLN A C 1
ATOM 638 O O . GLN A 1 86 ? 26.295 13.057 -37.631 1.00 68.00 86 GLN A O 1
ATOM 643 N N . PRO A 1 87 ? 27.243 11.188 -36.830 1.00 66.00 87 PRO A N 1
ATOM 644 C CA . PRO A 1 87 ? 25.961 10.597 -36.490 1.00 66.00 87 PRO A CA 1
ATOM 645 C C . PRO A 1 87 ? 25.346 11.422 -35.360 1.00 66.00 87 PRO A C 1
ATOM 647 O O . PRO A 1 87 ? 25.875 11.453 -34.246 1.00 66.00 87 PRO A O 1
ATOM 650 N N . LEU A 1 88 ? 24.233 12.096 -35.645 1.00 63.16 88 LEU A N 1
ATOM 651 C CA . LEU A 1 88 ? 23.455 12.790 -34.629 1.00 63.16 88 LEU A CA 1
ATOM 652 C C . LEU A 1 88 ? 22.981 11.745 -33.612 1.00 63.16 88 LEU A C 1
ATOM 654 O O . LEU A 1 88 ? 22.089 10.940 -33.881 1.00 63.16 88 LEU A O 1
ATOM 658 N N . LYS A 1 89 ? 23.593 11.747 -32.422 1.00 62.03 89 LYS A N 1
ATOM 659 C CA . LYS A 1 89 ? 23.213 10.914 -31.265 1.00 62.03 89 LYS A CA 1
ATOM 660 C C . LYS A 1 89 ? 21.901 11.393 -30.632 1.00 62.03 89 LYS A C 1
ATOM 662 O O . LYS A 1 89 ? 21.725 11.304 -29.422 1.00 62.03 89 LYS A O 1
ATOM 667 N N . GLU A 1 90 ? 20.982 11.932 -31.422 1.00 66.69 90 GLU A N 1
ATOM 668 C CA . GLU A 1 90 ? 19.900 12.771 -30.909 1.00 66.69 90 GLU A CA 1
ATOM 669 C C . GLU A 1 90 ? 18.921 12.004 -30.012 1.00 66.69 90 GLU A C 1
ATOM 671 O O . GLU A 1 90 ? 18.242 12.610 -29.187 1.00 66.69 90 GLU A O 1
ATOM 676 N N . LYS A 1 91 ? 18.836 10.668 -30.131 1.00 71.44 91 LYS A N 1
ATOM 677 C CA . LYS A 1 91 ? 17.853 9.853 -29.395 1.00 71.44 91 LYS A CA 1
ATOM 678 C C . LYS A 1 91 ? 18.358 8.458 -29.015 1.00 71.44 91 LYS A C 1
ATOM 680 O O . LYS A 1 91 ? 17.593 7.504 -29.077 1.00 71.44 91 LYS A O 1
ATOM 685 N N . ALA A 1 92 ? 19.617 8.314 -28.597 1.00 78.94 92 ALA A N 1
ATOM 686 C CA . ALA A 1 92 ? 20.170 7.001 -28.232 1.00 78.94 92 ALA A CA 1
ATOM 687 C C . ALA A 1 92 ? 19.342 6.280 -27.145 1.00 78.94 92 ALA A C 1
ATOM 689 O O . ALA A 1 92 ? 18.992 5.118 -27.317 1.00 78.94 92 ALA A O 1
ATOM 690 N N . ILE A 1 93 ? 18.945 6.992 -26.082 1.00 81.00 93 ILE A N 1
ATOM 691 C CA . ILE A 1 93 ? 18.144 6.426 -24.981 1.00 81.00 93 ILE A CA 1
ATOM 692 C C . ILE A 1 93 ? 16.735 6.052 -25.451 1.00 81.00 93 ILE A C 1
ATOM 694 O O . ILE A 1 93 ? 16.261 4.961 -25.158 1.00 81.00 93 ILE A O 1
ATOM 698 N N . ARG A 1 94 ? 16.063 6.930 -26.210 1.00 83.94 94 ARG A N 1
ATOM 699 C CA . ARG A 1 94 ? 14.705 6.651 -26.709 1.00 83.94 94 ARG A CA 1
ATOM 700 C C . ARG A 1 94 ? 14.702 5.501 -27.717 1.00 83.94 94 ARG A C 1
ATOM 702 O O . ARG A 1 94 ? 13.824 4.654 -27.639 1.00 83.94 94 ARG A O 1
ATOM 709 N N . ASN A 1 95 ? 15.692 5.448 -28.611 1.00 84.06 95 ASN A N 1
ATOM 710 C CA . ASN A 1 95 ? 15.850 4.354 -29.570 1.00 84.06 95 ASN A CA 1
ATOM 711 C C . ASN A 1 95 ? 16.172 3.032 -28.868 1.00 84.06 95 ASN A C 1
ATOM 713 O O . ASN A 1 95 ? 15.670 1.996 -29.279 1.00 84.06 95 ASN A O 1
ATOM 717 N N . TRP A 1 96 ? 16.972 3.065 -27.800 1.00 84.06 96 TRP A N 1
ATOM 718 C CA . TRP A 1 96 ? 17.254 1.880 -26.991 1.00 84.06 96 TRP A CA 1
ATOM 719 C C . TRP A 1 96 ? 16.012 1.394 -26.228 1.00 84.06 96 TRP A C 1
ATOM 721 O O . TRP A 1 96 ? 15.736 0.194 -26.184 1.00 84.06 96 TRP A O 1
ATOM 731 N N . LEU A 1 97 ? 15.220 2.329 -25.690 1.00 86.31 97 LEU A N 1
ATOM 732 C CA . LEU A 1 97 ? 13.969 2.030 -24.994 1.00 86.31 97 LEU A CA 1
ATOM 733 C C . LEU A 1 97 ? 12.961 1.329 -25.920 1.00 86.31 97 LEU A C 1
ATOM 735 O O . LEU A 1 97 ? 12.303 0.374 -25.512 1.00 86.31 97 LEU A O 1
ATOM 739 N N . THR A 1 98 ? 12.861 1.778 -27.175 1.00 88.06 98 THR A N 1
ATOM 740 C CA . THR A 1 98 ? 11.962 1.179 -28.172 1.00 88.06 98 THR A CA 1
ATOM 741 C C . THR A 1 98 ? 12.519 -0.102 -28.794 1.00 88.06 98 THR A C 1
ATOM 743 O O . THR A 1 98 ? 11.731 -0.959 -29.192 1.00 88.06 98 THR A O 1
ATOM 746 N N . SER A 1 99 ? 13.844 -0.282 -28.861 1.00 89.69 99 SER A N 1
ATOM 747 C CA . SER A 1 99 ? 14.457 -1.468 -29.476 1.00 89.69 99 SER A CA 1
ATOM 748 C C . SER A 1 99 ? 14.523 -2.695 -28.560 1.00 89.69 99 SER A C 1
ATOM 750 O O . SER A 1 99 ? 14.633 -3.813 -29.066 1.00 89.69 99 SER A O 1
ATOM 752 N N . HIS A 1 100 ? 14.430 -2.533 -27.232 1.00 90.69 100 HIS A N 1
ATOM 753 C CA . HIS A 1 100 ? 14.550 -3.642 -26.269 1.00 90.69 100 HIS A CA 1
ATOM 754 C C . HIS A 1 100 ? 13.369 -3.763 -25.284 1.00 90.69 100 HIS A C 1
ATOM 756 O O . HIS A 1 100 ? 13.576 -3.794 -24.066 1.00 90.69 100 HIS A O 1
ATOM 762 N N . PRO A 1 101 ? 12.120 -3.937 -25.765 1.00 91.12 101 PRO A N 1
ATOM 763 C CA . PRO A 1 101 ? 10.938 -3.977 -24.898 1.00 91.12 101 PRO A CA 1
ATOM 764 C C . PRO A 1 101 ? 10.981 -5.102 -23.851 1.00 91.12 101 PRO A C 1
ATOM 766 O O . PRO A 1 101 ? 10.500 -4.923 -22.738 1.00 91.12 101 PRO A O 1
ATOM 769 N N . ARG A 1 102 ? 11.616 -6.243 -24.154 1.00 93.88 102 ARG A N 1
ATOM 770 C CA . ARG A 1 102 ? 11.725 -7.383 -23.221 1.00 93.88 102 ARG A CA 1
ATOM 771 C C . ARG A 1 102 ? 12.554 -7.088 -21.969 1.00 93.88 102 ARG A C 1
ATOM 773 O O . ARG A 1 102 ? 12.371 -7.766 -20.969 1.00 93.88 102 ARG A O 1
ATOM 780 N N . ILE A 1 103 ? 13.461 -6.115 -22.033 1.00 93.06 103 ILE A N 1
ATOM 781 C CA . ILE A 1 103 ? 14.309 -5.705 -20.902 1.00 93.06 103 ILE A CA 1
ATOM 782 C C . ILE A 1 103 ? 13.691 -4.488 -20.213 1.00 93.06 103 ILE A C 1
ATOM 784 O O . ILE A 1 103 ? 13.628 -4.416 -18.989 1.00 93.06 103 ILE A O 1
ATOM 788 N N . VAL A 1 104 ? 13.183 -3.548 -21.009 1.00 93.75 104 VAL A N 1
ATOM 789 C CA . VAL A 1 104 ? 12.614 -2.291 -20.522 1.00 93.75 104 VAL A CA 1
ATOM 790 C C . VAL A 1 104 ? 11.335 -2.507 -19.721 1.00 93.75 104 VAL A C 1
ATOM 792 O O . VAL A 1 104 ? 11.179 -1.892 -18.671 1.00 93.75 104 VAL A O 1
ATOM 795 N N . LEU A 1 105 ? 10.426 -3.371 -20.186 1.00 93.38 105 LEU A N 1
ATOM 796 C CA . LEU A 1 105 ? 9.137 -3.571 -19.521 1.00 93.38 105 LEU A CA 1
ATOM 797 C C . LEU A 1 105 ? 9.289 -4.137 -18.096 1.00 93.38 105 LEU A C 1
ATOM 799 O O . LEU A 1 105 ? 8.694 -3.553 -17.191 1.00 93.38 105 LEU A O 1
ATOM 803 N N . PRO A 1 106 ? 10.108 -5.182 -17.839 1.00 94.75 106 PRO A N 1
ATOM 804 C CA . PRO A 1 106 ? 10.366 -5.638 -16.472 1.00 94.75 106 PRO A CA 1
ATOM 805 C C . PRO A 1 106 ? 11.003 -4.572 -15.577 1.00 94.75 106 PRO A C 1
ATOM 807 O O . PRO A 1 106 ? 10.578 -4.405 -14.438 1.00 94.75 106 PRO A O 1
ATOM 810 N N . ILE A 1 107 ? 11.986 -3.820 -16.089 1.00 95.12 107 ILE A N 1
ATOM 811 C CA . ILE A 1 107 ? 12.640 -2.746 -15.323 1.00 95.12 107 ILE A CA 1
ATOM 812 C C . ILE A 1 107 ? 11.629 -1.655 -14.963 1.00 95.12 107 ILE A C 1
ATOM 814 O O . ILE A 1 107 ? 11.603 -1.191 -13.826 1.00 95.12 107 ILE A O 1
ATOM 818 N N . LEU A 1 108 ? 10.776 -1.264 -15.911 1.00 94.69 108 LEU A N 1
ATOM 819 C CA . LEU A 1 108 ? 9.744 -0.261 -15.682 1.00 94.69 108 LEU A CA 1
ATOM 820 C C . LEU A 1 108 ? 8.704 -0.750 -14.667 1.00 94.69 108 LEU A C 1
ATOM 822 O O . LEU A 1 108 ? 8.340 0.004 -13.772 1.00 94.69 108 LEU A O 1
ATOM 826 N N . ALA A 1 109 ? 8.263 -2.006 -14.768 1.00 94.19 109 ALA A N 1
ATOM 827 C CA . ALA A 1 109 ? 7.342 -2.602 -13.803 1.00 94.19 109 ALA A CA 1
ATOM 828 C C . ALA A 1 109 ? 7.949 -2.643 -12.392 1.00 94.19 109 ALA A C 1
ATOM 830 O O . ALA A 1 109 ? 7.283 -2.266 -11.428 1.00 94.19 109 ALA A O 1
ATOM 831 N N . PHE A 1 110 ? 9.224 -3.027 -12.277 1.00 96.44 110 PHE A N 1
ATOM 832 C CA . PHE A 1 110 ? 9.952 -3.002 -11.011 1.00 96.44 110 PHE A CA 1
ATOM 833 C C . PHE A 1 110 ? 10.048 -1.582 -10.446 1.00 96.44 110 PHE A C 1
ATOM 835 O O . PHE A 1 110 ? 9.739 -1.369 -9.280 1.00 96.44 110 PHE A O 1
ATOM 842 N N . LEU A 1 111 ? 10.407 -0.601 -11.278 1.00 96.56 111 LEU A N 1
ATOM 843 C CA . LEU A 1 111 ? 10.535 0.798 -10.873 1.00 96.56 111 LEU A CA 1
ATOM 844 C C . LEU A 1 111 ? 9.192 1.397 -10.429 1.00 96.56 111 LEU A C 1
ATOM 846 O O . LEU A 1 111 ? 9.127 2.094 -9.422 1.00 96.56 111 LEU A O 1
ATOM 850 N N . ILE A 1 112 ? 8.101 1.093 -11.134 1.00 95.25 112 ILE A N 1
ATOM 851 C CA . ILE A 1 112 ? 6.756 1.501 -10.712 1.00 95.25 112 ILE A CA 1
ATOM 852 C C . ILE A 1 112 ? 6.405 0.839 -9.377 1.00 95.25 112 ILE A C 1
ATOM 854 O O . ILE A 1 112 ? 5.914 1.521 -8.480 1.00 95.25 112 ILE A O 1
ATOM 858 N N . GLY A 1 113 ? 6.685 -0.458 -9.221 1.00 93.19 113 GLY A N 1
ATOM 859 C CA . GLY A 1 113 ? 6.433 -1.194 -7.982 1.00 93.19 113 GLY A CA 1
ATOM 860 C C . GLY A 1 113 ? 7.189 -0.619 -6.784 1.00 93.19 113 GLY A C 1
ATOM 861 O O . GLY A 1 113 ? 6.586 -0.385 -5.739 1.00 93.19 113 GLY A O 1
ATOM 862 N N . THR A 1 114 ? 8.480 -0.319 -6.941 1.00 95.50 114 THR A N 1
ATOM 863 C CA . THR A 1 114 ? 9.310 0.236 -5.860 1.00 95.50 114 THR A CA 1
ATOM 864 C C . THR A 1 114 ? 8.915 1.660 -5.493 1.00 95.50 114 THR A C 1
ATOM 866 O O . THR A 1 114 ? 8.831 1.967 -4.304 1.00 95.50 114 THR A O 1
ATOM 869 N N . ILE A 1 115 ? 8.606 2.516 -6.473 1.00 95.06 115 ILE A N 1
ATOM 870 C CA . ILE A 1 115 ? 8.108 3.875 -6.205 1.00 95.06 115 ILE A CA 1
ATOM 871 C C . ILE A 1 115 ? 6.762 3.809 -5.480 1.00 95.06 115 ILE A C 1
ATOM 873 O O . ILE A 1 115 ? 6.570 4.475 -4.466 1.00 95.06 115 ILE A O 1
ATOM 877 N N . THR A 1 116 ? 5.850 2.967 -5.967 1.00 92.56 116 THR A N 1
ATOM 878 C CA . THR A 1 116 ? 4.521 2.762 -5.372 1.00 92.56 116 THR A CA 1
ATOM 879 C C . THR A 1 116 ? 4.636 2.290 -3.924 1.00 92.56 116 THR A C 1
ATOM 881 O O . THR A 1 116 ? 3.964 2.838 -3.054 1.00 92.56 116 THR A O 1
ATOM 884 N N . TYR A 1 117 ? 5.507 1.314 -3.655 1.00 91.81 117 TYR A N 1
ATOM 885 C CA . TYR A 1 117 ? 5.759 0.808 -2.307 1.00 91.81 117 TYR A CA 1
ATOM 886 C C . TYR A 1 117 ? 6.324 1.904 -1.396 1.00 91.81 117 TYR A C 1
ATOM 888 O O . TYR A 1 117 ? 5.737 2.207 -0.365 1.00 91.81 117 TYR A O 1
ATOM 896 N N . THR A 1 118 ? 7.394 2.573 -1.828 1.00 94.62 118 THR A N 1
ATOM 897 C CA . THR A 1 118 ? 8.069 3.620 -1.041 1.00 94.62 118 THR A CA 1
ATOM 898 C C . THR A 1 118 ? 7.135 4.776 -0.665 1.00 94.62 118 THR A C 1
ATOM 900 O O . THR A 1 118 ? 7.278 5.355 0.407 1.00 94.62 118 THR A O 1
ATOM 903 N N . VAL A 1 119 ? 6.174 5.124 -1.528 1.00 94.38 119 VAL A N 1
ATOM 904 C CA . VAL A 1 119 ? 5.229 6.223 -1.270 1.00 94.38 119 VAL A CA 1
ATOM 905 C C . VAL A 1 119 ? 4.014 5.765 -0.465 1.00 94.38 119 VAL A C 1
ATOM 907 O O . VAL A 1 119 ? 3.596 6.462 0.458 1.00 94.38 119 VAL A O 1
ATOM 910 N N . PHE A 1 120 ? 3.406 4.627 -0.807 1.00 93.50 120 PHE A N 1
ATOM 911 C CA . PHE A 1 120 ? 2.131 4.232 -0.203 1.00 93.50 120 PHE A CA 1
ATOM 912 C C . PHE A 1 120 ? 2.263 3.473 1.112 1.00 93.50 120 PHE A C 1
ATOM 914 O O . PHE A 1 120 ? 1.301 3.477 1.877 1.00 93.50 120 PHE A O 1
ATOM 921 N N . ASP A 1 121 ? 3.410 2.862 1.399 1.00 92.75 121 ASP A N 1
ATOM 922 C CA . ASP A 1 121 ? 3.641 2.186 2.678 1.00 92.75 121 ASP A CA 1
ATOM 923 C C . ASP A 1 121 ? 3.598 3.152 3.881 1.00 92.75 121 ASP A C 1
ATOM 925 O O . ASP A 1 121 ? 2.775 2.932 4.772 1.00 92.75 121 ASP A O 1
ATOM 929 N N . PRO A 1 122 ? 4.325 4.293 3.891 1.00 93.50 122 PRO A N 1
ATOM 930 C CA . PRO A 1 122 ? 4.236 5.237 5.007 1.00 93.50 122 PRO A CA 1
ATOM 931 C C . PRO A 1 122 ? 2.848 5.878 5.122 1.00 93.50 122 PRO A C 1
ATOM 933 O O . PRO A 1 122 ? 2.349 6.088 6.223 1.00 93.50 122 PRO A O 1
ATOM 936 N N . ILE A 1 123 ? 2.179 6.157 3.997 1.00 92.38 123 ILE A N 1
ATOM 937 C CA . ILE A 1 123 ? 0.806 6.694 4.006 1.00 92.38 123 ILE A CA 1
ATOM 938 C C . ILE A 1 123 ? -0.155 5.699 4.664 1.00 92.38 123 ILE A C 1
ATOM 940 O O . ILE A 1 123 ? -1.018 6.090 5.451 1.00 92.38 123 ILE A O 1
ATOM 944 N N . ARG A 1 124 ? 0.005 4.411 4.361 1.00 91.62 124 ARG A N 1
ATOM 945 C CA . ARG A 1 124 ? -0.794 3.335 4.941 1.00 91.62 124 ARG A CA 1
ATOM 946 C C . ARG A 1 124 ? -0.543 3.174 6.426 1.00 91.62 124 ARG A C 1
ATOM 948 O O . ARG A 1 124 ? -1.512 3.061 7.175 1.00 91.62 124 ARG A O 1
ATOM 955 N N . GLU A 1 125 ? 0.715 3.188 6.847 1.00 92.38 125 GLU A N 1
ATOM 956 C CA . GLU A 1 125 ? 1.069 3.138 8.262 1.00 92.38 125 GLU A CA 1
ATOM 957 C C . GLU A 1 125 ? 0.445 4.315 9.022 1.00 92.38 125 GLU A C 1
ATOM 959 O O . GLU A 1 125 ? -0.265 4.099 10.003 1.00 92.38 125 GLU A O 1
ATOM 964 N N . LEU A 1 126 ? 0.595 5.539 8.509 1.00 90.44 126 LEU A N 1
ATOM 965 C CA . LEU A 1 126 ? -0.001 6.740 9.099 1.00 90.44 126 LEU A CA 1
ATOM 966 C C . LEU A 1 126 ? -1.531 6.681 9.150 1.00 90.44 126 LEU A C 1
ATOM 968 O O . LEU A 1 126 ? -2.131 7.112 10.131 1.00 90.44 126 LEU A O 1
ATOM 972 N N . SER A 1 127 ? -2.177 6.142 8.116 1.00 89.94 127 SER A N 1
ATOM 973 C CA . SER A 1 127 ? -3.635 5.998 8.081 1.00 89.94 127 SER A CA 1
ATOM 974 C C . SER A 1 127 ? -4.136 5.018 9.149 1.00 89.94 127 SER A C 1
ATOM 976 O O . SER A 1 127 ? -5.133 5.286 9.824 1.00 89.94 127 SER A O 1
ATOM 978 N N . ILE A 1 128 ? -3.426 3.903 9.350 1.00 90.88 128 ILE A N 1
ATOM 979 C CA . ILE A 1 128 ? -3.756 2.918 10.389 1.00 90.88 128 ILE A CA 1
ATOM 980 C C . ILE A 1 128 ? -3.479 3.506 11.773 1.00 90.88 128 ILE A C 1
ATOM 982 O O . ILE A 1 128 ? -4.364 3.481 12.627 1.00 90.88 128 ILE A O 1
ATOM 986 N N . GLN A 1 129 ? -2.288 4.074 11.986 1.00 89.00 129 GLN A N 1
ATOM 987 C CA . GLN A 1 129 ? -1.911 4.705 13.252 1.00 89.00 129 GLN A CA 1
ATOM 988 C C . GLN A 1 129 ? -2.894 5.815 13.623 1.00 89.00 129 GLN A C 1
ATOM 990 O O . GLN A 1 129 ? -3.426 5.815 14.730 1.00 89.00 129 GLN A O 1
ATOM 995 N N . GLY A 1 130 ? -3.222 6.703 12.685 1.00 86.69 130 GLY A N 1
ATOM 996 C CA . GLY A 1 130 ? -4.164 7.787 12.931 1.00 86.69 130 GLY A CA 1
ATOM 997 C C . GLY A 1 130 ? -5.586 7.307 13.220 1.00 86.69 130 GLY A C 1
ATOM 998 O O . GLY A 1 130 ? -6.311 7.981 13.950 1.00 86.69 130 GLY A O 1
ATOM 999 N N . LYS A 1 131 ? -5.986 6.131 12.719 1.00 86.69 131 LYS A N 1
ATOM 1000 C CA . LYS A 1 131 ? -7.273 5.523 13.075 1.00 86.69 131 LYS A CA 1
ATOM 1001 C C . LYS A 1 131 ? -7.252 4.815 14.431 1.00 86.69 131 LYS A C 1
ATOM 1003 O O . LYS A 1 131 ? -8.215 4.942 15.175 1.00 86.69 131 LYS A O 1
ATOM 1008 N N . VAL A 1 132 ? -6.182 4.087 14.757 1.00 85.38 132 VAL A N 1
ATOM 1009 C CA . VAL A 1 132 ? -6.010 3.418 16.064 1.00 85.38 132 VAL A CA 1
ATOM 1010 C C . VAL A 1 132 ? -5.925 4.443 17.190 1.00 85.38 132 VAL A C 1
ATOM 1012 O O . VAL A 1 132 ? -6.581 4.300 18.218 1.00 85.38 132 VAL A O 1
ATOM 1015 N N . MET A 1 133 ? -5.123 5.483 16.975 1.00 82.81 133 MET A N 1
ATOM 1016 C CA . MET A 1 133 ? -4.835 6.526 17.956 1.00 82.81 133 MET A CA 1
ATOM 1017 C C . MET A 1 133 ? -5.854 7.672 17.918 1.00 82.81 133 MET A C 1
ATOM 1019 O O . MET A 1 133 ? -5.662 8.669 18.606 1.00 82.81 133 MET A O 1
ATOM 1023 N N . ASN A 1 134 ? -6.909 7.568 17.098 1.00 76.06 134 ASN A N 1
ATOM 1024 C CA . ASN A 1 134 ? -7.919 8.612 16.890 1.00 76.06 134 ASN A CA 1
ATOM 1025 C C . ASN A 1 134 ? -7.344 10.013 16.563 1.00 76.06 134 ASN A C 1
ATOM 1027 O O . ASN A 1 134 ? -7.995 11.020 16.821 1.00 76.06 134 ASN A O 1
ATOM 1031 N N . TRP A 1 135 ? -6.160 10.113 15.939 1.00 68.44 135 TRP A N 1
ATOM 1032 C CA . TRP A 1 135 ? -5.539 11.400 15.568 1.00 68.44 135 TRP A CA 1
ATOM 1033 C C . TRP A 1 135 ? -6.414 12.258 14.647 1.00 68.44 135 TRP A C 1
ATOM 1035 O O . TRP A 1 135 ? -6.280 13.477 14.616 1.00 68.44 135 TRP A O 1
ATOM 1045 N N . PHE A 1 136 ? -7.300 11.620 13.880 1.00 63.88 136 PHE A N 1
ATOM 1046 C CA . PHE A 1 136 ? -8.208 12.283 12.947 1.00 63.88 136 PHE A CA 1
ATOM 1047 C C . PHE A 1 136 ? -9.623 12.486 13.511 1.00 63.88 136 PHE A C 1
ATOM 1049 O O . PHE A 1 136 ? -10.548 12.738 12.734 1.00 63.88 136 PHE A O 1
ATOM 1056 N N . ASP A 1 137 ? -9.836 12.361 14.828 1.00 62.06 137 ASP A N 1
ATOM 1057 C CA . ASP A 1 137 ? -11.149 12.646 15.410 1.00 62.06 137 ASP A CA 1
ATOM 1058 C C . ASP A 1 137 ? -11.470 14.146 15.279 1.00 62.06 137 ASP A C 1
ATOM 1060 O O . ASP A 1 137 ? -10.947 15.012 15.983 1.00 62.06 137 ASP A O 1
ATOM 1064 N N . TYR A 1 138 ? -12.371 14.461 14.348 1.00 55.50 138 TYR A N 1
ATOM 1065 C CA . TYR A 1 138 ? -12.876 15.810 14.084 1.00 55.50 138 TYR A CA 1
ATOM 1066 C C . TYR A 1 138 ? -13.469 16.492 15.327 1.00 55.50 138 TYR A C 1
ATOM 1068 O O . TYR A 1 138 ? -13.647 17.711 15.326 1.00 55.50 138 TYR A O 1
ATOM 1076 N N . ARG A 1 139 ? -13.776 15.729 16.387 1.00 51.94 139 ARG A N 1
ATOM 1077 C CA . ARG A 1 139 ? -14.284 16.254 17.661 1.00 51.94 139 ARG A CA 1
ATOM 1078 C C . ARG A 1 139 ? -13.255 17.059 18.450 1.00 51.94 139 ARG A C 1
ATOM 1080 O O . ARG A 1 139 ? -13.682 17.807 19.329 1.00 51.94 139 ARG A O 1
ATOM 1087 N N . ASP A 1 140 ? -11.963 16.959 18.136 1.00 53.25 140 ASP A N 1
ATOM 1088 C CA . ASP A 1 140 ? -10.916 17.684 18.865 1.00 53.25 140 ASP A CA 1
ATOM 1089 C C . ASP A 1 140 ? -10.388 18.935 18.155 1.00 53.25 140 ASP A C 1
ATOM 1091 O O . ASP A 1 140 ? -9.669 19.740 18.747 1.00 53.25 140 ASP A O 1
ATOM 1095 N N . TYR A 1 141 ? -10.825 19.191 16.919 1.00 59.25 141 TYR A N 1
ATOM 1096 C CA . TYR A 1 141 ? -10.563 20.481 16.294 1.00 59.25 141 TYR A CA 1
ATOM 1097 C C . TYR A 1 141 ? -11.357 21.573 17.019 1.00 59.25 141 TYR A C 1
ATOM 1099 O O . TYR A 1 141 ? -12.592 21.578 17.013 1.00 59.25 141 TYR A O 1
ATOM 1107 N N . THR A 1 142 ? -10.645 22.557 17.576 1.00 53.41 142 THR A N 1
ATOM 1108 C CA . THR A 1 142 ? -11.194 23.779 18.196 1.00 53.41 142 THR A CA 1
ATOM 1109 C C . THR A 1 142 ? -12.242 24.452 17.304 1.00 53.41 142 THR A C 1
ATOM 1111 O O . THR A 1 142 ? -13.210 25.022 17.793 1.00 53.41 142 THR A O 1
ATOM 1114 N N . LEU A 1 143 ? -12.095 24.313 15.983 1.00 58.78 143 LEU A N 1
ATOM 1115 C CA . LEU A 1 143 ? -13.023 24.819 14.977 1.00 58.78 143 LEU A CA 1
ATOM 1116 C C . LEU A 1 143 ? -14.388 24.102 14.985 1.00 58.78 143 LEU A C 1
ATOM 1118 O O . LEU A 1 143 ? -15.412 24.753 14.805 1.00 58.78 143 LEU A O 1
ATOM 1122 N N . TYR A 1 144 ? -14.426 22.782 15.211 1.00 63.28 144 TYR A N 1
ATOM 1123 C CA . TYR A 1 144 ? -15.673 22.011 15.295 1.00 63.28 144 TYR A CA 1
ATOM 1124 C C . TYR A 1 144 ? -16.367 22.203 16.651 1.00 63.28 144 TYR A C 1
ATOM 1126 O O . TYR A 1 144 ? -17.591 22.330 16.681 1.00 63.28 144 TYR A O 1
ATOM 1134 N N . LYS A 1 145 ? -15.601 22.301 17.754 1.00 64.19 145 LYS A N 1
ATOM 1135 C CA . LYS A 1 145 ? -16.126 22.709 19.075 1.00 64.19 145 LYS A CA 1
ATOM 1136 C C . LYS A 1 145 ? -16.749 24.108 18.999 1.00 64.19 145 LYS A C 1
ATOM 1138 O O . LYS A 1 145 ? -17.921 24.249 19.323 1.00 64.19 145 LYS A O 1
ATOM 1143 N N . TRP A 1 146 ? -16.045 25.079 18.410 1.00 70.12 146 TRP A N 1
ATOM 1144 C CA . TRP A 1 146 ? -16.570 26.427 18.159 1.00 70.12 146 TRP A CA 1
ATOM 1145 C C . TRP A 1 146 ? -17.824 26.424 17.272 1.00 70.12 146 TRP A C 1
ATOM 1147 O O . TRP A 1 146 ? -18.799 27.107 17.581 1.00 70.12 146 TRP A O 1
ATOM 1157 N N . LEU A 1 147 ? -17.843 25.648 16.182 1.00 70.38 147 LEU A N 1
ATOM 1158 C CA . LEU A 1 147 ? -19.005 25.586 15.290 1.00 70.38 147 LEU A CA 1
ATOM 1159 C C . LEU A 1 147 ? -20.214 24.953 15.992 1.00 70.38 147 LEU A C 1
ATOM 1161 O O . LEU A 1 147 ? -21.344 25.400 15.808 1.00 70.38 147 LEU A O 1
ATOM 1165 N N . ARG A 1 148 ? -19.984 23.925 16.814 1.00 67.06 148 ARG A N 1
ATOM 1166 C CA . ARG A 1 148 ? -21.033 23.249 17.577 1.00 67.06 148 ARG A CA 1
ATOM 1167 C C . ARG A 1 148 ? -21.555 24.117 18.718 1.00 67.06 148 ARG A C 1
ATOM 1169 O O . ARG A 1 148 ? -22.767 24.231 18.838 1.00 67.06 148 ARG A O 1
ATOM 1176 N N . GLU A 1 149 ? -20.692 24.762 19.491 1.00 64.81 149 GLU A N 1
ATOM 1177 C CA . GLU A 1 149 ? -21.094 25.699 20.549 1.00 64.81 149 GLU A CA 1
ATOM 1178 C C . GLU A 1 149 ? -21.918 26.855 19.961 1.00 64.81 149 GLU A C 1
ATOM 1180 O O . GLU A 1 149 ? -23.029 27.118 20.407 1.00 64.81 149 GLU A O 1
ATOM 1185 N N . ASN A 1 150 ? -21.480 27.460 18.853 1.00 66.00 150 ASN A N 1
ATOM 1186 C CA . ASN A 1 150 ? -22.197 28.603 18.278 1.00 66.00 150 ASN A CA 1
ATOM 1187 C C . ASN A 1 150 ? -23.472 28.237 17.494 1.00 66.00 150 ASN A C 1
ATOM 1189 O O . ASN A 1 150 ? -24.420 29.028 17.475 1.00 66.00 150 ASN A O 1
ATOM 1193 N N . ALA A 1 151 ? -23.524 27.071 16.837 1.00 64.25 151 ALA A N 1
ATOM 1194 C CA . ALA A 1 151 ? -24.675 26.673 16.019 1.00 64.25 151 ALA A CA 1
ATOM 1195 C C . ALA A 1 151 ? -25.689 25.806 16.780 1.00 64.25 151 ALA A C 1
ATOM 1197 O O . ALA A 1 151 ? -26.894 26.004 16.625 1.00 64.25 151 ALA A O 1
ATOM 1198 N N . PHE A 1 152 ? -25.237 24.864 17.615 1.00 59.19 152 PHE A N 1
ATOM 1199 C CA . PHE A 1 152 ? -26.144 23.970 18.338 1.00 59.19 152 PHE A CA 1
ATOM 1200 C C . PHE A 1 152 ? -26.695 24.580 19.623 1.00 59.19 152 PHE A C 1
ATOM 1202 O O . PHE A 1 152 ? -27.840 24.276 19.924 1.00 59.19 152 PHE A O 1
ATOM 1209 N N . GLU A 1 153 ? -25.993 25.452 20.355 1.00 58.00 153 GLU A N 1
ATOM 1210 C CA . GLU A 1 153 ? -26.590 26.053 21.565 1.00 58.00 153 GLU A CA 1
ATOM 1211 C C . GLU A 1 153 ? -27.750 26.995 21.225 1.00 58.00 153 GLU A C 1
ATOM 1213 O O . GLU A 1 153 ? -28.772 26.996 21.912 1.00 58.00 153 GLU A O 1
ATOM 1218 N N . ARG A 1 154 ? -27.663 27.727 20.106 1.00 58.81 154 ARG A N 1
ATOM 1219 C CA . ARG A 1 154 ? -28.752 28.595 19.620 1.00 58.81 154 ARG A CA 1
ATOM 1220 C C . ARG A 1 154 ? -29.959 27.815 19.094 1.00 58.81 154 ARG A C 1
ATOM 1222 O O . ARG A 1 154 ? -31.093 28.263 19.241 1.00 58.81 154 ARG A O 1
ATOM 1229 N N . ILE A 1 155 ? -29.732 26.639 18.512 1.00 57.19 155 ILE A N 1
ATOM 1230 C CA . ILE A 1 155 ? -30.808 25.778 18.005 1.00 57.19 155 ILE A CA 1
ATOM 1231 C C . ILE A 1 155 ? -31.402 24.941 19.152 1.00 57.19 155 ILE A C 1
ATOM 1233 O O . ILE A 1 155 ? -32.615 24.914 19.329 1.00 57.19 155 ILE A O 1
ATOM 1237 N N . ALA A 1 156 ? -30.582 24.329 20.006 1.00 56.91 156 ALA A N 1
ATOM 1238 C CA . ALA A 1 156 ? -31.032 23.493 21.120 1.00 56.91 156 ALA A CA 1
ATOM 1239 C C . ALA A 1 156 ? -31.763 24.284 22.217 1.00 56.91 156 ALA A C 1
ATOM 1241 O O . ALA A 1 156 ? -32.737 23.774 22.768 1.00 56.91 156 ALA A O 1
ATOM 1242 N N . SER A 1 157 ? -31.376 25.535 22.494 1.00 53.47 157 SER A N 1
ATOM 1243 C CA . SER A 1 157 ? -32.112 26.404 23.434 1.00 53.47 157 SER A CA 1
ATOM 1244 C C . SER A 1 157 ? -33.491 26.833 22.920 1.00 53.47 157 SER A C 1
ATOM 1246 O O . SER A 1 157 ? -34.359 27.170 23.720 1.00 53.47 157 SER A O 1
ATOM 1248 N N . THR A 1 158 ? -33.727 26.752 21.607 1.00 55.19 158 THR A N 1
ATOM 1249 C CA . THR A 1 158 ? -35.036 27.030 20.994 1.00 55.19 158 THR A CA 1
ATOM 1250 C C . THR A 1 158 ? -35.929 25.777 20.945 1.00 55.19 158 THR A C 1
ATOM 1252 O O . THR A 1 158 ? -37.151 25.899 20.928 1.00 55.19 158 THR A O 1
ATOM 1255 N N . PHE A 1 159 ? -35.347 24.569 20.970 1.00 49.66 159 PHE A N 1
ATOM 1256 C CA . PHE A 1 159 ? -36.082 23.297 20.850 1.00 49.66 159 PHE A CA 1
ATOM 1257 C C . PHE A 1 159 ? -36.191 22.470 22.143 1.00 49.66 159 PHE A C 1
ATOM 1259 O O . PHE A 1 159 ? -37.041 21.584 22.211 1.00 49.66 159 PHE A O 1
ATOM 1266 N N . SER A 1 160 ? -35.394 22.737 23.182 1.00 46.53 160 SER A N 1
ATOM 1267 C CA . SER A 1 160 ? -35.408 21.952 24.428 1.00 46.53 160 SER A CA 1
ATOM 1268 C C . SER A 1 160 ? -36.316 22.573 25.494 1.00 46.53 160 SER A C 1
ATOM 1270 O O . SER A 1 160 ? -35.893 22.967 26.581 1.00 46.53 160 SER A O 1
ATOM 1272 N N . GLY A 1 161 ? -37.601 22.680 25.161 1.00 39.88 161 GLY A N 1
ATOM 1273 C CA . GLY A 1 161 ? -38.658 22.845 26.146 1.00 39.88 161 GLY A CA 1
ATOM 1274 C C . GLY A 1 161 ? -39.098 21.479 26.673 1.00 39.88 161 GLY A C 1
ATOM 1275 O O . GLY A 1 161 ? -39.709 20.717 25.935 1.00 39.88 161 GLY A O 1
ATOM 1276 N N . LYS A 1 162 ? -38.885 21.250 27.978 1.00 37.31 162 LYS A N 1
ATOM 1277 C CA . LYS A 1 162 ? -39.689 20.368 28.852 1.00 37.31 162 LYS A CA 1
ATOM 1278 C C . LYS A 1 162 ? -39.509 18.839 28.692 1.00 37.31 162 LYS A C 1
ATOM 1280 O O . LYS A 1 162 ? -40.091 18.235 27.805 1.00 37.31 162 LYS A O 1
ATOM 1285 N N . HIS A 1 163 ? -38.868 18.181 29.667 1.00 29.62 163 HIS A N 1
ATOM 1286 C CA . HIS A 1 163 ? -39.570 17.405 30.709 1.00 29.62 163 HIS A CA 1
ATOM 1287 C C . HIS A 1 163 ? -38.609 16.761 31.727 1.00 29.62 163 HIS A C 1
ATOM 1289 O O . HIS A 1 163 ? -37.592 16.172 31.384 1.00 29.62 163 HIS A O 1
ATOM 1295 N N . ILE A 1 164 ? -39.013 16.900 32.990 1.00 39.56 164 ILE A N 1
ATOM 1296 C CA . ILE A 1 164 ? -38.540 16.242 34.211 1.00 39.56 164 ILE A CA 1
ATOM 1297 C C . ILE A 1 164 ? -38.904 14.752 34.164 1.00 39.56 164 ILE A C 1
ATOM 1299 O O . ILE A 1 164 ? -39.982 14.416 33.670 1.00 39.56 164 ILE A O 1
ATOM 1303 N N . GLY A 1 165 ? -38.062 13.893 34.743 1.00 30.12 165 GLY A N 1
ATOM 1304 C CA . GLY A 1 165 ? -38.404 12.495 34.990 1.00 30.12 165 GLY A CA 1
ATOM 1305 C C . GLY A 1 165 ? -37.264 11.694 35.607 1.00 30.12 165 GLY A C 1
ATOM 1306 O O . GLY A 1 165 ? -36.688 10.841 34.943 1.00 30.12 165 GLY A O 1
ATOM 1307 N N . GLU A 1 166 ? -36.948 11.965 36.876 1.00 44.75 166 GLU A N 1
ATOM 1308 C CA . GLU A 1 166 ? -36.456 10.912 37.766 1.00 44.75 166 GLU A CA 1
ATOM 1309 C C . GLU A 1 166 ? -37.487 9.781 37.768 1.00 44.75 166 GLU A C 1
ATOM 1311 O O . GLU A 1 166 ? -38.678 10.003 37.995 1.00 44.75 166 GLU A O 1
ATOM 1316 N N . THR A 1 167 ? -37.044 8.560 37.506 1.00 32.75 167 THR A N 1
ATOM 1317 C CA . THR A 1 167 ? -37.769 7.368 37.934 1.00 32.75 167 THR A CA 1
ATOM 1318 C C . THR A 1 167 ? -36.731 6.348 38.358 1.00 32.75 167 THR A C 1
ATOM 1320 O O . THR A 1 167 ? -35.976 5.803 37.553 1.00 32.75 167 THR A O 1
ATOM 1323 N N . GLU A 1 168 ? -36.655 6.214 39.675 1.00 41.50 168 GLU A N 1
ATOM 1324 C CA . GLU A 1 168 ? -35.985 5.155 40.399 1.00 41.50 168 GLU A CA 1
ATOM 1325 C C . GLU A 1 168 ? -36.523 3.770 40.028 1.00 41.50 168 GLU A C 1
ATOM 1327 O O . GLU A 1 168 ? -37.657 3.609 39.585 1.00 41.50 168 GLU A O 1
ATOM 1332 N N . ALA A 1 169 ? -35.700 2.791 40.403 1.00 47.59 169 ALA A N 1
ATOM 1333 C CA . ALA A 1 169 ? -36.102 1.477 40.877 1.00 47.59 169 ALA A CA 1
ATOM 1334 C C . ALA A 1 169 ? -36.596 0.487 39.821 1.00 47.59 169 ALA A C 1
ATOM 1336 O O . ALA A 1 169 ? -37.786 0.296 39.632 1.00 47.59 169 ALA A O 1
ATOM 1337 N N . GLU A 1 170 ? -35.635 -0.264 39.277 1.00 41.91 170 GLU A N 1
ATOM 1338 C CA . GLU A 1 170 ? -35.678 -1.729 39.262 1.00 41.91 170 GLU A CA 1
ATOM 1339 C C . GLU A 1 170 ? -34.240 -2.272 39.062 1.00 41.91 170 GLU A C 1
ATOM 1341 O O . GLU A 1 170 ? -33.445 -1.674 38.341 1.00 41.91 170 GLU A O 1
ATOM 1346 N N . GLU A 1 171 ? -33.902 -3.385 39.734 1.00 45.53 171 GLU A N 1
ATOM 1347 C CA . GLU A 1 171 ? -32.736 -4.271 39.485 1.00 45.53 171 GLU A CA 1
ATOM 1348 C C . GLU A 1 171 ? -31.374 -4.009 40.197 1.00 45.53 171 GLU A C 1
ATOM 1350 O O . GLU A 1 171 ? -30.324 -3.904 39.549 1.00 45.53 171 GLU A O 1
ATOM 1355 N N . PRO A 1 172 ? -31.292 -4.037 41.546 1.00 56.66 172 PRO A N 1
ATOM 1356 C CA . PRO A 1 172 ? -30.000 -4.069 42.248 1.00 56.66 172 PRO A CA 1
ATOM 1357 C C . PRO A 1 172 ? -29.159 -5.325 41.928 1.00 56.66 172 PRO A C 1
ATOM 1359 O O . PRO A 1 172 ? -27.933 -5.279 42.044 1.00 56.66 172 PRO A O 1
ATOM 1362 N N . ALA A 1 173 ? -29.783 -6.433 41.504 1.00 59.66 173 ALA A N 1
ATOM 1363 C CA . ALA A 1 173 ? -29.103 -7.692 41.185 1.00 59.66 173 ALA A CA 1
ATOM 1364 C C . ALA A 1 173 ? -28.397 -7.652 39.817 1.00 59.66 173 ALA A C 1
ATOM 1366 O O . ALA A 1 173 ? -27.189 -7.890 39.760 1.00 59.66 173 ALA A O 1
ATOM 1367 N N . ILE A 1 174 ? -29.096 -7.245 38.746 1.00 62.69 174 ILE A N 1
ATOM 1368 C CA . ILE A 1 174 ? -28.496 -7.085 37.405 1.00 62.69 174 ILE A CA 1
ATOM 1369 C C . ILE A 1 174 ? -27.416 -5.998 37.424 1.00 62.69 174 ILE A C 1
ATOM 1371 O O . ILE A 1 174 ? -26.375 -6.127 36.775 1.00 62.69 174 ILE A O 1
ATOM 1375 N N . TRP A 1 175 ? -27.613 -4.928 38.201 1.00 68.12 175 TRP A N 1
ATOM 1376 C CA . TRP A 1 175 ? -26.604 -3.880 38.350 1.00 68.12 175 TRP A CA 1
ATOM 1377 C C . TRP A 1 175 ? -25.339 -4.370 39.065 1.00 68.12 175 TRP A C 1
ATOM 1379 O O . TRP A 1 175 ? -24.228 -3.979 38.695 1.00 68.12 175 TRP A O 1
ATOM 1389 N N . LYS A 1 176 ? -25.485 -5.246 40.068 1.00 76.31 176 LYS A N 1
ATOM 1390 C CA . LYS A 1 176 ? -24.355 -5.839 40.794 1.00 76.31 176 LYS A CA 1
ATOM 1391 C C . LYS A 1 176 ? -23.579 -6.825 39.920 1.00 76.31 176 LYS A C 1
ATOM 1393 O O . LYS A 1 176 ? -22.356 -6.736 39.881 1.00 76.31 176 LYS A O 1
ATOM 1398 N N . GLU A 1 177 ? -24.272 -7.676 39.166 1.00 76.75 177 GLU A N 1
ATOM 1399 C CA . GLU A 1 177 ? -23.654 -8.611 38.214 1.00 76.75 177 GLU A CA 1
ATOM 1400 C C . GLU A 1 177 ? -22.902 -7.865 37.100 1.00 76.75 177 GLU A C 1
ATOM 1402 O O . GLU A 1 177 ? -21.755 -8.183 36.787 1.00 76.75 177 GLU A O 1
ATOM 1407 N N . ARG A 1 178 ? -23.487 -6.781 36.565 1.00 76.25 178 ARG A N 1
ATOM 1408 C CA . ARG A 1 178 ? -22.806 -5.914 35.589 1.00 76.25 178 ARG A CA 1
ATOM 1409 C C . ARG A 1 178 ? -21.570 -5.237 36.173 1.00 76.25 178 ARG A C 1
ATOM 1411 O O . ARG A 1 178 ? -20.570 -5.114 35.470 1.00 76.25 178 ARG A O 1
ATOM 1418 N N . LYS A 1 179 ? -21.621 -4.775 37.425 1.00 81.94 179 LYS A N 1
ATOM 1419 C CA . LYS A 1 179 ? -20.460 -4.174 38.102 1.00 81.94 179 LYS A CA 1
ATOM 1420 C C . LYS A 1 179 ? -19.337 -5.185 38.310 1.00 81.94 179 LYS A C 1
ATOM 1422 O O . LYS A 1 179 ? -18.192 -4.848 38.029 1.00 81.94 179 LYS A O 1
ATOM 1427 N N . ASP A 1 180 ? -19.663 -6.396 38.746 1.00 84.12 180 ASP A N 1
ATOM 1428 C CA . ASP A 1 180 ? -18.679 -7.463 38.938 1.00 84.12 180 ASP A CA 1
ATOM 1429 C C . ASP A 1 180 ? -18.014 -7.842 37.605 1.00 84.12 180 ASP A C 1
ATOM 1431 O O . ASP A 1 180 ? -16.792 -7.787 37.476 1.00 84.12 180 ASP A O 1
ATOM 1435 N N . ALA A 1 181 ? -18.818 -8.029 36.550 1.00 82.00 181 ALA A N 1
ATOM 1436 C CA . ALA A 1 181 ? -18.321 -8.282 35.199 1.00 82.00 181 ALA A CA 1
ATOM 1437 C C . ALA A 1 181 ? -17.399 -7.164 34.675 1.00 82.00 181 ALA A C 1
ATOM 1439 O O . ALA A 1 181 ? -16.398 -7.452 34.016 1.00 82.00 181 ALA A O 1
ATOM 1440 N N . LYS A 1 182 ? -17.692 -5.888 34.980 1.00 83.75 182 LYS A N 1
ATOM 1441 C CA . LYS A 1 182 ? -16.792 -4.768 34.645 1.00 83.75 182 LYS A CA 1
ATOM 1442 C C . LYS A 1 182 ? -15.446 -4.892 35.349 1.00 83.75 182 LYS A C 1
ATOM 1444 O O . LYS A 1 182 ? -14.420 -4.684 34.709 1.00 83.75 182 LYS A O 1
ATOM 1449 N N . VAL A 1 183 ? -15.446 -5.209 36.643 1.00 85.94 183 VAL A N 1
ATOM 1450 C CA . VAL A 1 183 ? -14.218 -5.340 37.441 1.00 85.94 183 VAL A CA 1
ATOM 1451 C C . VAL A 1 183 ? -13.366 -6.500 36.925 1.00 85.94 183 VAL A C 1
ATOM 1453 O O . VAL A 1 183 ? -12.171 -6.311 36.698 1.00 85.94 183 VAL A O 1
ATOM 1456 N N . THR A 1 184 ? -13.972 -7.658 36.647 1.00 85.44 184 THR A N 1
ATOM 1457 C CA . THR A 1 184 ? -13.269 -8.812 36.063 1.00 85.44 184 THR A CA 1
ATOM 1458 C C . THR A 1 184 ? -12.683 -8.482 34.694 1.00 85.44 184 THR A C 1
ATOM 1460 O O . THR A 1 184 ? -11.510 -8.760 34.445 1.00 85.44 184 THR A O 1
ATOM 1463 N N . LEU A 1 185 ? -13.466 -7.849 33.811 1.00 83.94 185 LEU A N 1
ATOM 1464 C CA . LEU A 1 185 ? -12.987 -7.478 32.480 1.00 83.94 185 LEU A CA 1
ATOM 1465 C C . LEU A 1 185 ? -11.841 -6.467 32.570 1.00 83.94 185 LEU A C 1
ATOM 1467 O O . LEU A 1 185 ? -10.856 -6.591 31.854 1.00 83.94 185 LEU A O 1
ATOM 1471 N N . ARG A 1 186 ? -11.943 -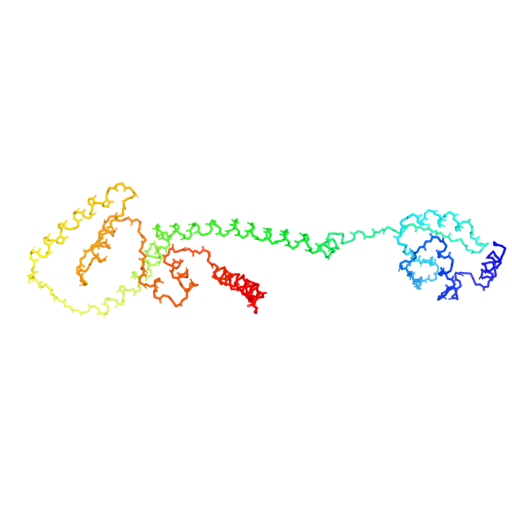5.491 33.476 1.00 84.19 186 ARG A N 1
ATOM 1472 C CA . ARG A 1 186 ? -10.900 -4.491 33.719 1.00 84.19 186 ARG A CA 1
ATOM 1473 C C . ARG A 1 186 ? -9.607 -5.128 34.217 1.00 84.19 186 ARG A C 1
ATOM 1475 O O . ARG A 1 186 ? -8.537 -4.753 33.750 1.00 84.19 186 ARG A O 1
ATOM 1482 N N . ALA A 1 187 ? -9.689 -6.085 35.139 1.00 84.00 187 ALA A N 1
ATOM 1483 C CA . ALA A 1 187 ? -8.519 -6.831 35.593 1.00 84.00 187 ALA A CA 1
ATOM 1484 C C . ALA A 1 187 ? -7.869 -7.596 34.430 1.00 84.00 187 ALA A C 1
ATOM 1486 O O . ALA A 1 187 ? -6.656 -7.535 34.261 1.00 84.00 187 ALA A O 1
ATOM 1487 N N . TYR A 1 188 ? -8.684 -8.224 33.579 1.00 83.19 188 TYR A N 1
ATOM 1488 C CA . TYR A 1 188 ? -8.208 -8.961 32.409 1.00 83.19 188 TYR A CA 1
ATOM 1489 C C . TYR A 1 188 ? -7.562 -8.054 31.347 1.00 83.19 188 TYR A C 1
ATOM 1491 O O . TYR A 1 188 ? -6.515 -8.376 30.807 1.00 83.19 188 TYR A O 1
ATOM 1499 N N . LEU A 1 189 ? -8.147 -6.885 31.070 1.00 79.69 189 LEU A N 1
ATOM 1500 C CA . LEU A 1 189 ? -7.623 -5.903 30.106 1.00 79.69 189 LEU A CA 1
ATOM 1501 C C . LEU A 1 189 ? -6.335 -5.207 30.575 1.00 79.69 189 LEU A C 1
ATOM 1503 O O . LEU A 1 189 ? -5.649 -4.566 29.778 1.00 79.69 189 LEU A O 1
ATOM 1507 N N . ASN A 1 190 ? -6.040 -5.273 31.871 1.00 81.25 190 ASN A N 1
ATOM 1508 C CA . ASN A 1 190 ? -4.783 -4.808 32.449 1.00 81.25 190 ASN A CA 1
ATOM 1509 C C . ASN A 1 190 ? -3.685 -5.879 32.428 1.00 81.25 190 ASN A C 1
ATOM 1511 O O . ASN A 1 190 ? -2.538 -5.557 32.731 1.00 81.25 190 ASN A O 1
ATOM 1515 N N . ASP A 1 191 ? -4.023 -7.123 32.083 1.00 80.19 191 ASP A N 1
ATOM 1516 C CA . ASP A 1 191 ? -3.055 -8.207 31.952 1.00 80.19 191 ASP A CA 1
ATOM 1517 C C . ASP A 1 191 ? -2.231 -8.070 30.651 1.00 80.19 191 ASP A C 1
ATOM 1519 O O . ASP A 1 191 ? -2.536 -7.257 29.773 1.00 80.19 191 ASP A O 1
ATOM 1523 N N . PHE A 1 192 ? -1.138 -8.827 30.542 1.00 65.19 192 PHE A N 1
ATOM 1524 C CA . PHE A 1 192 ? -0.111 -8.683 29.501 1.00 65.19 192 PHE A CA 1
ATOM 1525 C C . PHE A 1 192 ? -0.656 -8.623 28.047 1.00 65.19 192 PHE A C 1
ATOM 1527 O O . PHE A 1 192 ? -1.645 -9.282 27.709 1.00 65.19 192 PHE A O 1
ATOM 1534 N N . PRO A 1 193 ? 0.037 -7.900 27.135 1.00 60.03 193 PRO A N 1
ATOM 1535 C CA . PRO A 1 193 ? -0.482 -7.440 25.834 1.00 60.03 193 PRO A CA 1
ATOM 1536 C C . PRO A 1 193 ? -0.768 -8.525 24.778 1.00 60.03 193 PRO A C 1
ATOM 1538 O O . PRO A 1 193 ? -1.191 -8.196 23.673 1.00 60.03 193 PRO A O 1
ATOM 1541 N N . SER A 1 194 ? -0.539 -9.805 25.070 1.00 66.56 194 SER A N 1
ATOM 1542 C CA . SER A 1 194 ? -0.744 -10.929 24.141 1.00 66.56 194 SER A CA 1
ATOM 1543 C C . SER A 1 194 ? -1.960 -11.804 24.477 1.00 66.56 194 SER A C 1
ATOM 1545 O O . SER A 1 194 ? -2.087 -12.911 23.951 1.00 66.56 194 SER A O 1
ATOM 1547 N N . THR A 1 195 ? -2.859 -11.338 25.343 1.00 76.81 195 THR A N 1
ATOM 1548 C CA . THR A 1 195 ? -4.045 -12.094 25.768 1.00 76.81 195 THR A CA 1
ATOM 1549 C C . THR A 1 195 ? -5.260 -11.811 24.875 1.00 76.81 195 THR A C 1
ATOM 1551 O O . THR A 1 195 ? -5.541 -10.676 24.495 1.00 76.81 195 THR A O 1
ATOM 1554 N N . VAL A 1 196 ? -6.002 -12.865 24.513 1.00 81.88 196 VAL A N 1
ATOM 1555 C CA . VAL A 1 196 ? -7.277 -12.763 23.782 1.00 81.88 196 VAL A CA 1
ATOM 1556 C C . VAL A 1 196 ? -8.412 -13.052 24.756 1.00 81.88 196 VAL A C 1
ATOM 1558 O O . VAL A 1 196 ? -8.564 -14.181 25.217 1.00 81.88 196 VAL A O 1
ATOM 1561 N N . ALA A 1 197 ? -9.233 -12.040 25.041 1.00 81.12 197 ALA A N 1
ATOM 1562 C CA . ALA A 1 197 ? -10.437 -12.192 25.851 1.00 81.12 197 ALA A CA 1
ATOM 1563 C C . ALA A 1 197 ? -11.620 -12.602 24.968 1.00 81.12 197 ALA A C 1
ATOM 1565 O O . ALA A 1 197 ? -11.984 -11.878 24.038 1.00 81.12 197 ALA A O 1
ATOM 1566 N N . VAL A 1 198 ? -12.273 -13.721 25.283 1.00 85.56 198 VAL A N 1
ATOM 1567 C CA . VAL A 1 198 ? -13.526 -14.108 24.623 1.00 85.56 198 VAL A CA 1
ATOM 1568 C C . VAL A 1 198 ? -14.684 -13.913 25.592 1.00 85.56 198 VAL A C 1
ATOM 1570 O O . VAL A 1 198 ? -14.722 -14.508 26.665 1.00 85.56 198 VAL A O 1
ATOM 1573 N N . ILE A 1 199 ? -15.640 -13.063 25.214 1.00 86.44 199 ILE A N 1
ATOM 1574 C CA . ILE A 1 199 ? -16.800 -12.729 26.046 1.00 86.44 199 ILE A CA 1
ATOM 1575 C C . ILE A 1 199 ? -18.030 -13.452 25.499 1.00 86.44 199 ILE A C 1
ATOM 1577 O O . ILE A 1 199 ? -18.511 -13.166 24.398 1.00 86.44 199 ILE A O 1
ATOM 1581 N N . HIS A 1 200 ? -18.579 -14.362 26.297 1.00 86.19 200 HIS A N 1
ATOM 1582 C CA . HIS A 1 200 ? -19.789 -15.110 25.968 1.00 86.19 200 HIS A CA 1
ATOM 1583 C C . HIS A 1 200 ? -20.994 -14.628 26.784 1.00 86.19 200 HIS A C 1
ATOM 1585 O O . HIS A 1 200 ? -20.853 -14.000 27.825 1.00 86.19 200 HIS A O 1
ATOM 1591 N N . GLY A 1 201 ? -22.200 -14.882 26.272 1.00 85.62 201 GLY A N 1
ATOM 1592 C CA . GLY A 1 201 ? -23.451 -14.549 26.957 1.00 85.62 201 GLY A CA 1
ATOM 1593 C C . GLY A 1 201 ? -24.660 -14.572 26.016 1.00 85.62 201 GLY A C 1
ATOM 1594 O O . GLY A 1 201 ? -24.464 -14.687 24.800 1.00 85.62 201 GLY A O 1
ATOM 1595 N N . PRO A 1 202 ? -25.885 -14.430 26.541 1.00 87.25 202 PRO A N 1
ATOM 1596 C CA . PRO A 1 202 ? -27.114 -14.438 25.748 1.00 87.25 202 PRO A CA 1
ATOM 1597 C C . PRO A 1 202 ? -27.148 -13.350 24.662 1.00 87.25 202 PRO A C 1
ATOM 1599 O O . PRO A 1 202 ? -26.475 -12.314 24.761 1.00 87.25 202 PRO A O 1
ATOM 1602 N N . ALA A 1 203 ? -27.935 -13.577 23.607 1.00 82.88 203 ALA A N 1
ATOM 1603 C CA . ALA A 1 203 ? -28.209 -12.552 22.602 1.00 82.88 203 ALA A CA 1
ATOM 1604 C C . ALA A 1 203 ? -28.956 -11.376 23.255 1.00 82.88 203 ALA A C 1
ATOM 1606 O O . ALA A 1 203 ? -29.859 -11.585 24.057 1.00 82.88 203 ALA A O 1
ATOM 1607 N N . GLY A 1 204 ? -28.552 -10.141 22.953 1.00 81.25 204 GLY A N 1
ATOM 1608 C CA . GLY A 1 204 ? -29.156 -8.943 23.551 1.00 81.25 204 GLY A CA 1
ATOM 1609 C C . GLY A 1 204 ? -28.641 -8.564 24.946 1.00 81.25 204 GLY A C 1
ATOM 1610 O O . GLY A 1 204 ? -29.025 -7.521 25.456 1.00 81.25 204 GLY A O 1
ATOM 1611 N N . ALA A 1 205 ? -27.702 -9.311 25.540 1.00 80.44 205 ALA A N 1
ATOM 1612 C CA . ALA A 1 205 ? -27.143 -9.003 26.866 1.00 80.44 205 ALA A CA 1
ATOM 1613 C C . ALA A 1 205 ? -26.286 -7.711 26.938 1.00 80.44 205 ALA A C 1
ATOM 1615 O O . ALA A 1 205 ? -25.670 -7.433 27.963 1.00 80.44 205 ALA A O 1
ATOM 1616 N N . GLY A 1 206 ? -26.187 -6.931 25.854 1.00 82.62 206 GLY A N 1
ATOM 1617 C CA . GLY A 1 206 ? -25.430 -5.672 25.836 1.00 82.62 206 GLY A CA 1
ATOM 1618 C C . GLY A 1 206 ? -23.906 -5.834 25.938 1.00 82.62 206 GLY A C 1
ATOM 1619 O O . GLY A 1 206 ? -23.212 -4.883 26.278 1.00 82.62 206 GLY A O 1
ATOM 1620 N N . LYS A 1 207 ? -23.356 -7.019 25.630 1.00 88.12 207 LYS A N 1
ATOM 1621 C CA . LYS A 1 207 ? -21.912 -7.330 25.741 1.00 88.12 207 LYS A CA 1
ATOM 1622 C C . LYS A 1 207 ? -21.012 -6.295 25.053 1.00 88.12 207 LYS A C 1
ATOM 1624 O O . LYS A 1 207 ? -20.037 -5.841 25.640 1.00 88.12 207 LYS A O 1
ATOM 1629 N N . GLY A 1 208 ? -21.361 -5.891 23.829 1.00 85.88 208 GLY A N 1
ATOM 1630 C CA . GLY A 1 208 ? -20.608 -4.873 23.089 1.00 85.88 208 GLY A CA 1
ATOM 1631 C C . GLY A 1 208 ? -20.667 -3.490 23.744 1.00 85.88 208 GLY A C 1
ATOM 1632 O O . GLY A 1 208 ? -19.661 -2.792 23.794 1.00 85.88 208 GLY A O 1
ATOM 1633 N N . GLU A 1 209 ? -21.817 -3.106 24.304 1.00 85.56 209 GLU A N 1
ATOM 1634 C CA . GLU A 1 209 ? -21.974 -1.838 25.030 1.00 85.56 209 GLU A CA 1
ATOM 1635 C C . GLU A 1 209 ? -21.176 -1.830 26.334 1.00 85.56 209 GLU A C 1
ATOM 1637 O O . GLU A 1 209 ? -20.542 -0.826 26.657 1.00 85.56 209 GLU A O 1
ATOM 1642 N N . LEU A 1 210 ? -21.145 -2.960 27.049 1.00 85.50 210 LEU A N 1
ATOM 1643 C CA . LEU A 1 210 ? -20.353 -3.128 28.264 1.00 85.50 210 LEU A CA 1
ATOM 1644 C C . LEU A 1 210 ? -18.861 -2.910 27.984 1.00 85.50 210 LEU A C 1
ATOM 1646 O O . LEU A 1 210 ? -18.238 -2.077 28.643 1.00 85.50 210 LEU A O 1
ATOM 1650 N N . VAL A 1 211 ? -18.314 -3.587 26.968 1.00 87.69 211 VAL A N 1
ATOM 1651 C CA . VAL A 1 211 ? -16.907 -3.430 26.558 1.00 87.69 211 VAL A CA 1
ATOM 1652 C C . VAL A 1 211 ? -16.629 -1.999 26.106 1.00 87.69 211 VAL A C 1
ATOM 1654 O O . VAL A 1 211 ? -15.690 -1.379 26.597 1.00 87.69 211 VAL A O 1
ATOM 1657 N N . ASN A 1 212 ? -17.484 -1.434 25.246 1.00 85.81 212 ASN A N 1
ATOM 1658 C CA . ASN A 1 212 ? -17.337 -0.055 24.777 1.00 85.81 212 ASN A CA 1
ATOM 1659 C C . ASN A 1 212 ? -17.382 0.966 25.924 1.00 85.81 212 ASN A C 1
ATOM 1661 O O . ASN A 1 212 ? -16.711 1.992 25.844 1.00 85.81 212 ASN A O 1
ATOM 1665 N N . SER A 1 213 ? -18.156 0.708 26.985 1.00 84.56 213 SER A N 1
ATOM 1666 C CA . SER A 1 213 ? -18.202 1.586 28.160 1.00 84.56 213 SER A CA 1
ATOM 1667 C C . SER A 1 213 ? -16.885 1.576 28.940 1.00 84.56 213 SER A C 1
ATOM 1669 O O . SER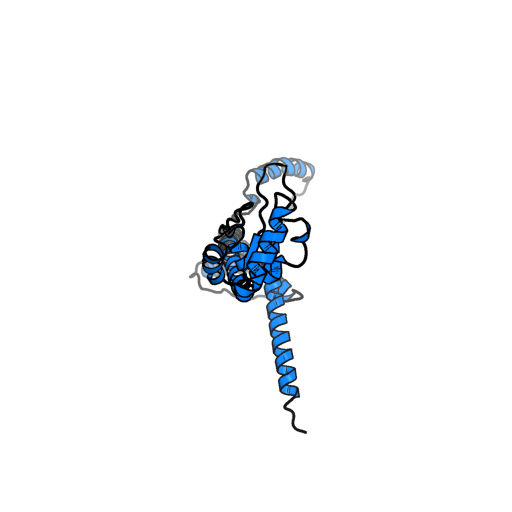 A 1 213 ? -16.399 2.642 29.299 1.00 84.56 213 SER A O 1
ATOM 1671 N N . ILE A 1 214 ? -16.269 0.402 29.119 1.00 84.88 214 ILE A N 1
ATOM 1672 C CA . ILE A 1 214 ? -14.993 0.249 29.834 1.00 84.88 214 ILE A CA 1
ATOM 1673 C C . ILE A 1 214 ? -13.843 0.845 29.012 1.00 84.88 214 ILE A C 1
ATOM 1675 O O . ILE A 1 214 ? -13.013 1.565 29.556 1.00 84.88 214 ILE A O 1
ATOM 1679 N N . MET A 1 215 ? -13.825 0.611 27.693 1.00 83.94 215 MET A N 1
ATOM 1680 C CA . MET A 1 215 ? -12.810 1.182 26.795 1.00 83.94 215 MET A CA 1
ATOM 1681 C C . MET A 1 215 ? -12.828 2.716 26.791 1.00 83.94 215 MET A C 1
ATOM 1683 O O . MET A 1 215 ? -11.767 3.334 26.778 1.00 83.94 215 MET A O 1
ATOM 1687 N N . LYS A 1 216 ? -14.022 3.329 26.826 1.00 81.56 216 LYS A N 1
ATOM 1688 C CA . LYS A 1 216 ? -14.183 4.792 26.903 1.00 81.56 216 LYS A CA 1
ATOM 1689 C C . LYS A 1 216 ? -13.797 5.365 28.265 1.00 81.56 216 LYS A C 1
ATOM 1691 O O . LYS A 1 216 ? -13.289 6.474 28.318 1.00 81.56 216 LYS A O 1
ATOM 1696 N N . GLU A 1 217 ? -14.073 4.643 29.349 1.00 83.00 217 GLU A N 1
ATOM 1697 C CA . GLU A 1 217 ? -13.744 5.080 30.712 1.00 83.00 217 GLU A CA 1
ATOM 1698 C C . GLU A 1 217 ? -12.230 5.081 30.963 1.00 83.00 217 GLU A C 1
ATOM 1700 O O . GLU A 1 217 ? -11.725 5.946 31.671 1.00 83.00 217 GLU A O 1
ATOM 1705 N N . GLU A 1 218 ? -11.498 4.142 30.359 1.00 79.94 218 GLU A N 1
ATOM 1706 C CA . GLU A 1 218 ? -10.039 4.051 30.482 1.00 79.94 218 GLU A CA 1
ATOM 1707 C C . GLU A 1 218 ? -9.257 4.817 29.401 1.00 79.94 218 GLU A C 1
ATOM 1709 O O . GLU A 1 218 ? -8.033 4.713 29.370 1.00 79.94 218 GLU A O 1
ATOM 1714 N N . ASP A 1 219 ? -9.946 5.553 28.519 1.00 77.94 219 ASP A N 1
ATOM 1715 C CA . ASP A 1 219 ? -9.365 6.343 27.417 1.00 77.94 219 ASP A CA 1
ATOM 1716 C C . ASP A 1 219 ? -8.304 5.582 26.595 1.00 77.94 219 ASP A C 1
ATOM 1718 O O . ASP A 1 219 ? -7.261 6.105 26.198 1.00 77.94 219 ASP A O 1
ATOM 1722 N N . ARG A 1 220 ? -8.543 4.285 26.362 1.00 77.56 220 ARG A N 1
ATOM 1723 C CA . ARG A 1 220 ? -7.585 3.440 25.642 1.00 77.56 220 ARG A CA 1
ATOM 1724 C C . ARG A 1 220 ? -7.786 3.549 24.131 1.00 77.56 220 ARG A C 1
ATOM 1726 O O . ARG A 1 220 ? -8.924 3.402 23.662 1.00 77.56 220 ARG A O 1
ATOM 1733 N N . PRO A 1 221 ? -6.702 3.683 23.340 1.00 80.56 221 PRO A N 1
ATOM 1734 C CA . PRO A 1 221 ? -6.794 3.577 21.890 1.00 80.56 221 PRO A CA 1
ATOM 1735 C C . PRO A 1 221 ? -7.292 2.174 21.536 1.00 80.56 221 PRO A C 1
ATOM 1737 O O . PRO A 1 221 ? -6.652 1.167 21.837 1.00 80.56 221 PRO A O 1
ATOM 1740 N N . SER A 1 222 ? -8.480 2.104 20.943 1.00 84.69 222 SER A N 1
ATOM 1741 C CA . SER A 1 222 ? -9.154 0.846 20.637 1.00 84.69 222 SER A CA 1
ATOM 1742 C C . SER A 1 222 ? -9.749 0.888 19.236 1.00 84.69 222 SER A C 1
ATOM 1744 O O . SER A 1 222 ? -10.305 1.893 18.793 1.00 84.69 222 SER A O 1
ATOM 1746 N N . MET A 1 223 ? -9.632 -0.232 18.524 1.00 87.19 223 MET A N 1
ATOM 1747 C CA . MET A 1 223 ? -10.208 -0.416 17.197 1.00 87.19 223 MET A CA 1
ATOM 1748 C C . MET A 1 223 ? -11.296 -1.481 17.272 1.00 87.19 223 MET A C 1
ATOM 1750 O O . MET A 1 223 ? -11.039 -2.617 17.663 1.00 87.19 223 MET A O 1
ATOM 1754 N N . THR A 1 224 ? -12.516 -1.124 16.872 1.00 88.44 224 THR A N 1
ATOM 1755 C CA . THR A 1 224 ? -13.624 -2.083 16.787 1.00 88.44 224 THR A CA 1
ATOM 1756 C C . THR A 1 224 ? -13.711 -2.660 15.380 1.00 88.44 224 THR A C 1
ATOM 1758 O O . THR A 1 224 ? -13.855 -1.911 14.412 1.00 88.44 224 THR A O 1
ATOM 1761 N N . ILE A 1 225 ? -13.668 -3.989 15.280 1.00 91.88 225 ILE A N 1
ATOM 1762 C CA . ILE A 1 225 ? -13.841 -4.732 14.029 1.00 91.88 225 ILE A CA 1
ATOM 1763 C C . ILE A 1 225 ? -15.154 -5.518 14.106 1.00 91.88 225 ILE A C 1
ATOM 1765 O O . ILE A 1 225 ? -15.354 -6.362 14.977 1.00 91.88 225 ILE A O 1
ATOM 1769 N N . ASP A 1 226 ? -16.064 -5.216 13.189 1.00 91.94 226 ASP A N 1
ATOM 1770 C CA . ASP A 1 226 ? -17.355 -5.866 13.008 1.00 91.94 226 ASP A CA 1
ATOM 1771 C C . ASP A 1 226 ? -17.216 -7.019 12.006 1.00 91.94 226 ASP A C 1
ATOM 1773 O O . ASP A 1 226 ? -17.327 -6.847 10.784 1.00 91.94 226 ASP A O 1
ATOM 1777 N N . CYS A 1 227 ? -16.975 -8.212 12.550 1.00 90.75 227 CYS A N 1
ATOM 1778 C CA . CYS A 1 227 ? -16.826 -9.439 11.773 1.00 90.75 227 CYS A CA 1
ATOM 1779 C C . CYS A 1 227 ? -18.096 -9.811 10.996 1.00 90.75 227 CYS A C 1
ATOM 1781 O O . CYS A 1 227 ? -17.989 -10.424 9.936 1.00 90.75 227 CYS A O 1
ATOM 1783 N N . ALA A 1 228 ? -19.288 -9.428 11.467 1.00 91.44 228 ALA A N 1
ATOM 1784 C CA . ALA A 1 228 ? -20.531 -9.750 10.770 1.00 91.44 228 ALA A CA 1
ATOM 1785 C C . ALA A 1 228 ? -20.608 -9.011 9.428 1.00 91.44 228 ALA A C 1
ATOM 1787 O O . ALA A 1 228 ? -20.950 -9.610 8.411 1.00 91.44 228 ALA A O 1
ATOM 1788 N N . LYS A 1 229 ? -20.218 -7.731 9.388 1.00 91.25 229 LYS A N 1
ATOM 1789 C CA . LYS A 1 229 ? -20.147 -6.968 8.127 1.00 91.25 229 LYS A CA 1
ATOM 1790 C C . LYS A 1 229 ? -19.114 -7.520 7.154 1.00 91.25 229 LYS A C 1
ATOM 1792 O O . LYS A 1 229 ? -19.357 -7.506 5.953 1.00 91.25 229 LYS A O 1
ATOM 1797 N N . ILE A 1 230 ? -17.987 -8.002 7.673 1.00 91.62 230 ILE A N 1
ATOM 1798 C CA . ILE A 1 230 ? -16.919 -8.591 6.858 1.00 91.62 230 ILE A CA 1
ATOM 1799 C C . ILE A 1 230 ? -17.406 -9.901 6.226 1.00 91.62 230 ILE A C 1
ATOM 1801 O O . ILE A 1 230 ? -17.245 -10.090 5.025 1.00 91.62 230 ILE A O 1
ATOM 1805 N N . LEU A 1 231 ? -18.052 -10.770 7.007 1.00 91.12 231 LEU A N 1
ATOM 1806 C CA . LEU A 1 231 ? -18.573 -12.060 6.539 1.00 91.12 231 LEU A CA 1
ATOM 1807 C C . LEU A 1 231 ? -19.774 -11.927 5.594 1.00 91.12 231 LEU A C 1
ATOM 1809 O O . LEU A 1 231 ? -19.941 -12.750 4.701 1.00 91.12 231 LEU A O 1
ATOM 1813 N N . ASN A 1 232 ? -20.594 -10.889 5.767 1.00 93.38 232 ASN A N 1
ATOM 1814 C CA . ASN A 1 232 ? -21.760 -10.634 4.917 1.00 93.38 232 ASN A CA 1
ATOM 1815 C C . ASN A 1 232 ? -21.405 -9.975 3.570 1.00 93.38 232 ASN A C 1
ATOM 1817 O O . ASN A 1 232 ? -22.304 -9.666 2.784 1.00 93.38 232 ASN A O 1
ATOM 1821 N N . ALA A 1 233 ? -20.125 -9.710 3.293 1.00 90.81 233 ALA A N 1
ATOM 1822 C CA . ALA A 1 233 ? -19.718 -9.130 2.023 1.00 90.81 233 ALA A CA 1
ATOM 1823 C C . ALA A 1 233 ? -19.915 -10.138 0.869 1.00 90.81 233 ALA A C 1
ATOM 1825 O O . ALA A 1 233 ? -19.562 -11.308 1.000 1.00 90.81 233 ALA A O 1
ATOM 1826 N N . PRO A 1 234 ? -20.436 -9.701 -0.294 1.00 84.56 234 PRO A N 1
ATOM 1827 C CA . PRO A 1 234 ? -20.830 -10.613 -1.371 1.00 84.56 234 PRO A CA 1
ATOM 1828 C C . PRO A 1 234 ? -19.651 -11.226 -2.142 1.00 84.56 234 PRO A C 1
ATOM 1830 O O . PRO A 1 234 ? -19.845 -12.179 -2.890 1.00 84.56 234 PRO A O 1
ATOM 1833 N N . ASN A 1 235 ? -18.448 -10.655 -2.035 1.00 86.62 235 ASN A N 1
ATOM 1834 C CA . ASN A 1 235 ? -17.258 -11.113 -2.749 1.00 86.62 235 ASN A CA 1
ATOM 1835 C C . ASN A 1 235 ? -15.975 -10.811 -1.961 1.00 86.62 235 ASN A C 1
ATOM 1837 O O . ASN A 1 235 ? -15.961 -9.922 -1.108 1.00 86.62 235 ASN A O 1
ATOM 1841 N N . ASP A 1 236 ? -14.876 -11.490 -2.301 1.00 83.88 236 ASP A N 1
ATOM 1842 C CA . ASP A 1 236 ? -13.575 -11.331 -1.630 1.00 83.88 236 ASP A CA 1
ATOM 1843 C C . ASP A 1 236 ? -13.068 -9.885 -1.660 1.00 83.88 236 ASP A C 1
ATOM 1845 O O . ASP A 1 236 ? -12.538 -9.371 -0.677 1.00 83.88 236 ASP A O 1
ATOM 1849 N N . SER A 1 237 ? -13.290 -9.172 -2.770 1.00 86.06 237 SER A N 1
ATOM 1850 C CA . SER A 1 237 ? -12.954 -7.747 -2.859 1.00 86.06 237 SER A CA 1
ATOM 1851 C C . SER A 1 237 ? -13.751 -6.888 -1.871 1.00 86.06 237 SER A C 1
ATOM 1853 O O . SER A 1 237 ? -13.252 -5.870 -1.392 1.00 86.06 237 SER A O 1
ATOM 1855 N N . GLY A 1 238 ? -14.982 -7.294 -1.565 1.00 88.56 238 GLY A N 1
ATOM 1856 C CA . GLY A 1 238 ? -15.871 -6.686 -0.585 1.00 88.56 238 GLY A CA 1
ATOM 1857 C C . GLY A 1 238 ? -15.416 -6.986 0.838 1.00 88.56 238 GLY A C 1
ATOM 1858 O O . GLY A 1 238 ? -15.386 -6.068 1.650 1.00 88.56 238 GLY A O 1
ATOM 1859 N N . ILE A 1 239 ? -14.964 -8.216 1.105 1.00 90.38 239 ILE A N 1
ATOM 1860 C CA . ILE A 1 239 ? -14.337 -8.606 2.379 1.00 90.38 239 ILE A CA 1
ATOM 1861 C C . ILE A 1 239 ? -13.109 -7.723 2.639 1.00 90.38 239 ILE A C 1
ATOM 1863 O O . ILE A 1 239 ? -13.023 -7.070 3.679 1.00 90.38 239 ILE A O 1
ATOM 1867 N N . VAL A 1 240 ? -12.191 -7.634 1.668 1.00 90.00 240 VAL A N 1
ATOM 1868 C CA . VAL A 1 240 ? -10.976 -6.804 1.773 1.00 90.00 240 VAL A CA 1
ATOM 1869 C C . VAL A 1 240 ? -11.328 -5.328 1.936 1.00 90.00 240 VAL A C 1
ATOM 1871 O O . VAL A 1 240 ? -10.700 -4.631 2.729 1.00 90.00 240 VAL A O 1
ATOM 1874 N N . ARG A 1 241 ? -12.350 -4.842 1.224 1.00 90.00 241 ARG A N 1
ATOM 1875 C CA . ARG A 1 241 ? -12.822 -3.458 1.332 1.00 90.00 241 ARG A CA 1
ATOM 1876 C C . ARG A 1 241 ? -13.400 -3.146 2.707 1.00 90.00 241 ARG A C 1
ATOM 1878 O O . ARG A 1 241 ? -13.061 -2.104 3.266 1.00 90.00 241 ARG A O 1
ATOM 1885 N N . GLU A 1 242 ? -14.280 -3.991 3.236 1.00 92.25 242 GLU A N 1
ATOM 1886 C CA . GLU A 1 242 ? -14.870 -3.777 4.560 1.00 92.25 242 GLU A CA 1
ATOM 1887 C C . GLU A 1 242 ? -13.805 -3.879 5.650 1.00 92.25 242 GLU A C 1
ATOM 1889 O O . GLU A 1 242 ? -13.766 -3.031 6.541 1.00 92.25 242 GLU A O 1
ATOM 1894 N N . LEU A 1 243 ? -12.872 -4.824 5.525 1.00 91.81 243 LEU A N 1
ATOM 1895 C CA . LEU A 1 243 ? -11.743 -4.934 6.440 1.00 91.81 243 LEU A CA 1
ATOM 1896 C C . LEU A 1 243 ? -10.851 -3.688 6.378 1.00 91.81 243 LEU A C 1
ATOM 1898 O O . LEU A 1 243 ? -10.599 -3.079 7.412 1.00 91.81 243 LEU A O 1
ATOM 1902 N N . ALA A 1 244 ? -10.454 -3.240 5.182 1.00 91.56 244 ALA A N 1
ATOM 1903 C CA . ALA A 1 244 ? -9.640 -2.038 5.004 1.00 91.56 244 ALA A CA 1
ATOM 1904 C C . ALA A 1 244 ? -10.335 -0.776 5.535 1.00 91.56 244 ALA A C 1
ATOM 1906 O O . ALA A 1 244 ? -9.721 0.068 6.192 1.00 91.56 244 ALA A O 1
ATOM 1907 N N . LYS A 1 245 ? -11.646 -0.664 5.308 1.00 90.12 245 LYS A N 1
ATOM 1908 C CA . LYS A 1 245 ? -12.465 0.429 5.830 1.00 90.12 245 LYS A CA 1
ATOM 1909 C C . LYS A 1 245 ? -12.494 0.421 7.352 1.00 90.12 245 LYS A C 1
ATOM 1911 O O . LYS A 1 245 ? -12.401 1.491 7.947 1.00 90.12 245 LYS A O 1
ATOM 1916 N N . GLN A 1 246 ? -12.626 -0.737 7.991 1.00 91.38 246 GLN A N 1
ATOM 1917 C CA . GLN A 1 246 ? -12.672 -0.833 9.450 1.00 91.38 246 GLN A CA 1
ATOM 1918 C C . GLN A 1 246 ? -11.299 -0.591 10.081 1.00 91.38 246 GLN A C 1
ATOM 1920 O O . GLN A 1 246 ? -11.217 0.195 11.022 1.00 91.38 246 GLN A O 1
ATOM 1925 N N . THR A 1 247 ? -10.224 -1.115 9.491 1.00 91.38 247 THR A N 1
ATOM 1926 C CA . THR A 1 247 ? -8.853 -0.939 9.997 1.00 91.38 247 THR A CA 1
ATOM 1927 C C . THR A 1 247 ? -8.217 0.404 9.654 1.00 91.38 247 THR A C 1
ATOM 1929 O O . THR A 1 247 ? -7.220 0.781 10.260 1.00 91.38 247 THR A O 1
ATOM 1932 N N . GLY A 1 248 ? -8.798 1.165 8.719 1.00 89.75 248 GLY A N 1
ATOM 1933 C CA . GLY A 1 248 ? -8.200 2.422 8.253 1.00 89.75 248 GLY A CA 1
ATOM 1934 C C . GLY A 1 248 ? -7.043 2.191 7.289 1.00 89.75 248 GLY A C 1
ATOM 1935 O O . GLY A 1 248 ? -6.200 3.063 7.111 1.00 89.75 248 GLY A O 1
ATOM 1936 N N . TYR A 1 249 ? -6.996 1.019 6.664 1.00 90.75 249 TYR A N 1
ATOM 1937 C CA . TYR A 1 249 ? -5.977 0.653 5.698 1.00 90.75 249 TYR A CA 1
ATOM 1938 C C . TYR A 1 249 ? -6.225 1.388 4.372 1.00 90.75 249 TYR A C 1
ATOM 1940 O O . TYR A 1 249 ? -7.084 1.009 3.570 1.00 90.75 249 TYR A O 1
ATOM 1948 N N . TRP A 1 250 ? -5.475 2.464 4.140 1.00 88.56 250 TRP A N 1
ATOM 1949 C CA . TRP A 1 250 ? -5.578 3.293 2.941 1.00 88.56 250 TRP A CA 1
ATOM 1950 C C . TRP A 1 250 ? -4.185 3.753 2.485 1.00 88.56 250 TRP A C 1
ATOM 1952 O O . TRP A 1 250 ? -3.412 4.184 3.330 1.00 88.56 250 TRP A O 1
ATOM 1962 N N . PRO A 1 251 ? -3.835 3.704 1.187 1.00 88.44 251 PRO A N 1
ATOM 1963 C CA . PRO A 1 251 ? -4.647 3.247 0.062 1.00 88.44 251 PRO A CA 1
ATOM 1964 C C . PRO A 1 251 ? -4.679 1.712 -0.061 1.00 88.44 251 PRO A C 1
ATOM 1966 O O . PRO A 1 251 ? -3.673 1.020 0.146 1.00 88.44 251 PRO A O 1
ATOM 1969 N N . TYR A 1 252 ? -5.847 1.181 -0.443 1.00 86.06 252 TYR A N 1
ATOM 1970 C CA . TYR A 1 252 ? -6.039 -0.232 -0.780 1.00 86.06 252 TYR A CA 1
ATOM 1971 C C . TYR A 1 252 ? -6.376 -0.390 -2.265 1.00 86.06 252 TYR A C 1
ATOM 1973 O O . TYR A 1 252 ? -7.066 0.438 -2.858 1.00 86.06 252 TYR A O 1
ATOM 1981 N N . PHE A 1 253 ? -5.891 -1.475 -2.862 1.00 82.81 253 PHE A N 1
ATOM 1982 C CA . PHE A 1 253 ? -6.033 -1.753 -4.286 1.00 82.81 253 PHE A CA 1
ATOM 1983 C C . PHE A 1 253 ? -6.800 -3.060 -4.480 1.00 82.81 253 PHE A C 1
ATOM 1985 O O . PHE A 1 253 ? -6.225 -4.144 -4.428 1.00 82.81 253 PHE A O 1
ATOM 1992 N N . SER A 1 254 ? -8.111 -2.966 -4.702 1.00 75.31 254 SER A N 1
ATOM 1993 C CA . SER A 1 254 ? -8.998 -4.135 -4.830 1.00 75.31 254 SER A CA 1
ATOM 1994 C C . SER A 1 254 ? -8.733 -4.993 -6.073 1.00 75.31 254 SER A C 1
ATOM 1996 O O . SER A 1 254 ? -9.116 -6.159 -6.097 1.00 75.31 254 SER A O 1
ATOM 1998 N N . PHE A 1 255 ? -8.052 -4.454 -7.092 1.00 71.12 255 PHE A N 1
ATOM 1999 C CA . PHE A 1 255 ? -7.731 -5.201 -8.312 1.00 71.12 255 PHE A CA 1
ATOM 2000 C C . PHE A 1 255 ? -6.764 -6.367 -8.063 1.00 71.12 255 PHE A C 1
ATOM 2002 O O . PHE A 1 255 ? -6.796 -7.344 -8.806 1.00 71.12 255 PHE A O 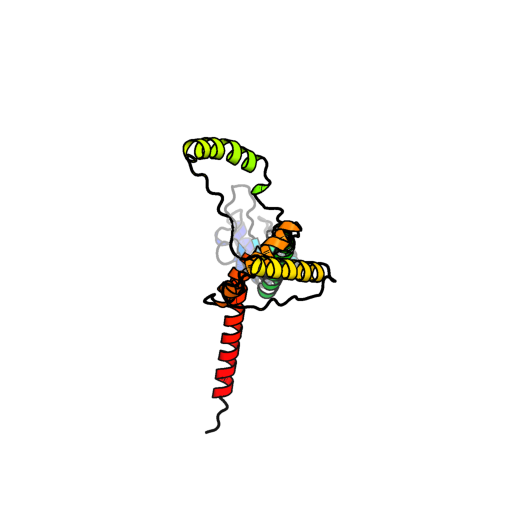1
ATOM 2009 N N . LEU A 1 256 ? -5.927 -6.293 -7.020 1.00 70.81 256 LEU A N 1
ATOM 2010 C CA . LEU A 1 256 ? -4.975 -7.357 -6.688 1.00 70.81 256 LEU A CA 1
ATOM 2011 C C . LEU A 1 256 ? -5.696 -8.649 -6.276 1.00 70.81 256 LEU A C 1
ATOM 2013 O O . LEU A 1 256 ? -5.289 -9.729 -6.692 1.00 70.81 256 LEU A O 1
ATOM 2017 N N . SER A 1 257 ? -6.809 -8.541 -5.542 1.00 67.69 257 SER A N 1
ATOM 2018 C CA . SER A 1 257 ? -7.637 -9.698 -5.174 1.00 67.69 257 SER A CA 1
ATOM 2019 C C . SER A 1 257 ? -8.258 -10.365 -6.404 1.00 67.69 257 SER A C 1
ATOM 2021 O O . SER A 1 257 ? -8.268 -11.588 -6.508 1.00 67.69 257 SER A O 1
ATOM 2023 N N . SER A 1 258 ? -8.711 -9.573 -7.377 1.00 69.62 258 SER A N 1
ATOM 2024 C CA . SER A 1 258 ? -9.288 -10.098 -8.620 1.00 69.62 258 SER A CA 1
ATOM 2025 C C . SER A 1 258 ? -8.254 -10.781 -9.525 1.00 69.62 258 SER A C 1
ATOM 2027 O O . SER A 1 258 ? -8.599 -11.723 -10.238 1.00 69.62 258 SER A O 1
ATOM 2029 N N . LEU A 1 259 ? -6.990 -10.335 -9.504 1.00 68.25 259 LEU A N 1
ATOM 2030 C CA . LEU A 1 259 ? -5.911 -10.947 -10.289 1.00 68.25 259 LEU A CA 1
ATOM 2031 C C . LEU A 1 259 ? -5.567 -12.360 -9.807 1.00 68.25 259 LEU A C 1
ATOM 2033 O O . LEU A 1 259 ? -5.365 -13.232 -10.649 1.00 68.25 259 LEU A O 1
ATOM 2037 N N . ASN A 1 260 ? -5.551 -12.608 -8.494 1.00 71.06 260 ASN A N 1
ATOM 2038 C CA . ASN A 1 260 ? -5.273 -13.942 -7.949 1.00 71.06 260 ASN A CA 1
ATOM 2039 C C . ASN A 1 260 ? -6.304 -14.972 -8.435 1.00 71.06 260 ASN A C 1
ATOM 2041 O O . ASN A 1 260 ? -5.927 -15.998 -8.994 1.00 71.06 260 ASN A O 1
ATOM 2045 N N . ASN A 1 261 ? -7.596 -14.637 -8.363 1.00 71.94 261 ASN A N 1
ATOM 2046 C CA . ASN A 1 261 ? -8.667 -15.515 -8.844 1.00 71.94 261 ASN A CA 1
ATOM 2047 C C . ASN A 1 261 ? -8.563 -15.795 -10.356 1.00 71.94 261 ASN A C 1
ATOM 2049 O O . ASN A 1 261 ? -8.840 -16.905 -10.806 1.00 71.94 261 ASN A O 1
ATOM 2053 N N . MET A 1 262 ? -8.131 -14.811 -11.155 1.00 71.12 262 MET A N 1
ATOM 2054 C CA . MET A 1 262 ? -7.900 -15.004 -12.592 1.00 71.12 262 MET A CA 1
ATOM 2055 C C . MET A 1 262 ? -6.697 -15.916 -12.869 1.00 71.12 262 MET A C 1
ATOM 2057 O O . MET A 1 262 ? -6.755 -16.739 -13.783 1.00 71.12 262 MET A O 1
ATOM 2061 N N . ILE A 1 263 ? -5.616 -15.778 -12.099 1.00 77.94 263 ILE A N 1
ATOM 2062 C CA . ILE A 1 263 ? -4.418 -16.620 -12.220 1.00 77.94 263 ILE A CA 1
ATOM 2063 C C . ILE A 1 263 ? -4.745 -18.065 -11.840 1.00 77.94 263 ILE A C 1
ATOM 2065 O O . ILE A 1 263 ? -4.360 -18.983 -12.570 1.00 77.94 263 ILE A O 1
ATOM 2069 N N . ASP A 1 264 ? -5.505 -18.272 -10.767 1.00 74.44 264 ASP A N 1
ATOM 2070 C CA . ASP A 1 264 ? -5.955 -19.602 -10.355 1.00 74.44 264 ASP A CA 1
ATOM 2071 C C . ASP A 1 264 ? -6.880 -20.223 -11.411 1.00 74.44 264 ASP A C 1
ATOM 2073 O O . ASP A 1 264 ? -6.672 -21.367 -11.820 1.00 74.44 264 ASP A O 1
ATOM 2077 N N . LEU A 1 265 ? -7.827 -19.454 -11.961 1.00 76.56 265 LEU A N 1
ATOM 2078 C CA . LEU A 1 265 ? -8.715 -19.920 -13.032 1.00 76.56 265 LEU A CA 1
ATOM 2079 C C . LEU A 1 265 ? -7.947 -20.279 -14.317 1.00 76.56 265 LEU A C 1
ATOM 2081 O O . LEU A 1 265 ? -8.226 -21.301 -14.947 1.00 76.56 265 LEU A O 1
ATOM 2085 N N . ALA A 1 266 ? -6.957 -19.470 -14.699 1.00 76.00 266 ALA A N 1
ATOM 2086 C CA . ALA A 1 266 ? -6.103 -19.742 -15.854 1.00 76.00 266 ALA A CA 1
ATOM 2087 C C . ALA A 1 266 ? -5.222 -20.985 -15.635 1.00 76.00 266 ALA A C 1
ATOM 2089 O O . ALA A 1 266 ? -5.049 -21.794 -16.551 1.00 76.00 266 ALA A O 1
ATOM 2090 N N . SER A 1 267 ? -4.714 -21.174 -14.415 1.00 75.44 267 SER A N 1
ATOM 2091 C CA . SER A 1 267 ? -3.898 -22.333 -14.035 1.00 75.44 267 SER A CA 1
ATOM 2092 C C . SER A 1 267 ? -4.718 -23.624 -14.045 1.00 75.44 267 SER A C 1
ATOM 2094 O O . SER A 1 267 ? -4.292 -24.627 -14.623 1.00 75.44 267 SER A O 1
ATOM 2096 N N . VAL A 1 268 ? -5.935 -23.593 -13.496 1.00 71.25 268 VAL A N 1
ATOM 2097 C CA . VAL A 1 268 ? -6.862 -24.734 -13.517 1.00 71.25 268 VAL A CA 1
ATOM 2098 C C . VAL A 1 268 ? -7.361 -25.021 -14.938 1.00 71.25 268 VAL A C 1
ATOM 2100 O O . VAL A 1 268 ? -7.465 -26.187 -15.316 1.00 71.25 268 VAL A O 1
ATOM 2103 N N . GLY A 1 269 ? -7.587 -24.002 -15.773 1.00 66.06 269 GLY A N 1
ATOM 2104 C CA . GLY A 1 269 ? -7.936 -24.180 -17.190 1.00 66.06 269 GLY A CA 1
ATOM 2105 C C . GLY A 1 269 ? -6.830 -24.862 -18.009 1.00 66.06 269 GLY A C 1
ATOM 2106 O O . GLY A 1 269 ? -7.110 -25.759 -18.811 1.00 66.06 269 GLY A O 1
ATOM 2107 N N . LEU A 1 270 ? -5.565 -24.503 -17.764 1.00 60.50 270 LEU A N 1
ATOM 2108 C CA . LEU A 1 270 ? -4.397 -25.140 -18.388 1.00 60.50 270 LEU A CA 1
ATOM 2109 C C . LEU A 1 270 ? -4.189 -26.588 -17.908 1.00 60.50 270 LEU A C 1
ATOM 2111 O O . LEU A 1 270 ? -3.835 -27.461 -18.706 1.00 60.50 270 LEU A O 1
ATOM 2115 N N . ILE A 1 271 ? -4.448 -26.875 -16.629 1.00 59.44 271 ILE A N 1
ATOM 2116 C CA . ILE A 1 271 ? -4.345 -28.230 -16.058 1.00 59.44 271 ILE A CA 1
ATOM 2117 C C . ILE A 1 271 ? -5.527 -29.113 -16.491 1.00 59.44 271 ILE A C 1
ATOM 2119 O O . ILE A 1 271 ? -5.326 -30.283 -16.825 1.00 59.44 271 ILE A O 1
ATOM 2123 N N . GLY A 1 272 ? -6.737 -28.558 -16.590 1.00 54.31 272 GLY A N 1
ATOM 2124 C CA . GLY A 1 272 ? -7.939 -29.263 -17.047 1.00 54.31 272 GLY A CA 1
ATOM 2125 C C . GLY A 1 272 ? -7.833 -29.767 -18.489 1.00 54.31 272 GLY A C 1
ATOM 2126 O O . GLY A 1 272 ? -8.287 -30.872 -18.795 1.00 54.31 272 GLY A O 1
ATOM 2127 N N . GLN A 1 273 ? -7.147 -29.030 -19.372 1.00 53.34 273 GLN A N 1
ATOM 2128 C CA . GLN A 1 273 ? -6.834 -29.529 -20.717 1.00 53.34 273 GLN A CA 1
ATOM 2129 C C . GLN A 1 273 ? -5.784 -30.647 -20.718 1.00 53.34 273 GLN A C 1
ATOM 2131 O O . GLN A 1 273 ? -5.858 -31.556 -21.547 1.00 53.34 273 GLN A O 1
ATOM 2136 N N . LYS A 1 274 ? -4.826 -30.619 -19.786 1.00 49.34 274 LYS A N 1
ATOM 2137 C CA . LYS A 1 274 ? -3.779 -31.645 -19.680 1.00 49.34 274 LYS A CA 1
ATOM 2138 C C . LYS A 1 274 ? -4.317 -32.958 -19.092 1.00 49.34 274 LYS A C 1
ATOM 2140 O O . LYS A 1 274 ? -3.942 -34.022 -19.573 1.00 49.34 274 LYS A O 1
ATOM 2145 N N . ALA A 1 275 ? -5.245 -32.889 -18.135 1.00 51.25 275 ALA A N 1
ATOM 2146 C CA . ALA A 1 275 ? -5.911 -34.059 -17.554 1.00 51.25 275 ALA A CA 1
ATOM 2147 C C . ALA A 1 275 ? -6.880 -34.742 -18.539 1.00 51.25 275 ALA A C 1
ATOM 2149 O O . ALA A 1 275 ? -6.889 -35.966 -18.652 1.00 51.25 275 ALA A O 1
ATOM 2150 N N . ARG A 1 276 ? -7.634 -33.968 -19.337 1.00 47.03 276 ARG A N 1
ATOM 2151 C CA . ARG A 1 276 ? -8.558 -34.519 -20.349 1.00 47.03 276 ARG A CA 1
ATOM 2152 C C . ARG A 1 276 ? -7.845 -35.234 -21.506 1.00 47.03 276 ARG A C 1
ATOM 2154 O O . ARG A 1 276 ? -8.451 -36.066 -22.170 1.00 47.03 276 ARG A O 1
ATOM 2161 N N . ARG A 1 277 ? -6.562 -34.940 -21.743 1.00 52.38 277 ARG A N 1
ATOM 2162 C CA . ARG A 1 277 ? -5.742 -35.589 -22.783 1.00 52.38 277 ARG A CA 1
ATOM 2163 C C . ARG A 1 277 ? -5.068 -36.892 -22.328 1.00 52.38 277 ARG A C 1
ATOM 2165 O O . ARG A 1 277 ? -4.371 -37.499 -23.132 1.00 52.38 277 ARG A O 1
ATOM 2172 N N . LEU A 1 278 ? -5.252 -37.297 -21.066 1.00 56.22 278 LEU A N 1
ATOM 2173 C CA . LEU A 1 278 ? -4.636 -38.487 -20.463 1.00 56.22 278 LEU A CA 1
ATOM 2174 C C . LEU A 1 278 ? -5.653 -39.559 -20.023 1.00 56.22 278 LEU A C 1
ATOM 2176 O O . LEU A 1 278 ? -5.257 -40.525 -19.381 1.00 56.22 278 LEU A O 1
ATOM 2180 N N . SER A 1 279 ? -6.940 -39.434 -20.370 1.00 46.09 279 SER A N 1
ATOM 2181 C CA . SER A 1 279 ? -7.896 -40.538 -20.195 1.00 46.09 279 SER A CA 1
ATOM 2182 C C . SER A 1 279 ? -7.664 -41.581 -21.294 1.00 46.09 279 SER A C 1
ATOM 2184 O O . SER A 1 279 ? -7.841 -41.233 -22.465 1.00 46.09 279 SER A O 1
ATOM 2186 N N . PRO A 1 280 ? -7.273 -42.827 -20.970 1.00 54.69 280 PRO A N 1
ATOM 2187 C CA . PRO A 1 280 ? -7.162 -43.879 -21.967 1.00 54.69 280 PRO A CA 1
ATOM 2188 C C . PRO A 1 280 ? -8.568 -44.305 -22.410 1.00 54.69 280 PRO A C 1
ATOM 2190 O O . PRO A 1 280 ? -9.486 -44.390 -21.591 1.00 54.69 280 PRO A O 1
ATOM 2193 N N . SER A 1 281 ? -8.722 -44.499 -23.718 1.00 48.22 281 SER A N 1
ATOM 2194 C CA . SER A 1 281 ? -9.810 -45.252 -24.352 1.00 48.22 281 SER A CA 1
ATOM 2195 C C . SER A 1 281 ? -9.654 -46.744 -24.100 1.00 48.22 281 SER A C 1
ATOM 2197 O O . SER A 1 281 ? -8.489 -47.192 -24.220 1.00 48.22 281 SER A O 1
#

Foldseek 3Di:
DVVVLVVQQVQCVPDLADDPVCPDPPVCVVLPVLAAWPDKAAFDDDDPPDHTDIDTDHPDPNSQVVCQVVQPDHDPRDRDHDDDDDPPCPQVPVVVCVVCVVVNVVVVVVVVVVVCCVPQVVVQVCLLCCLLLVVVVPVPPPVVVVCCVVPVVVVCVVVPDDDDDDDDDDDPPLVVVLVVVLVVVVVVVPDDPPDDDDDDDDPPNCVVVSVVVSCVVVVHRDFDDDVVQLVPQPDPLSNVVSVCVRSSRPPDDSVVVVVVVVVVVVVVVVVVVVVVVPDDD

InterPro domains:
  IPR018850 Mitochondrial escape protein 2, C-terminal [PF10443] (178-275)
  IPR027417 P-loop containing nucleoside triphosphate hydrolase [SSF52540] (193-246)
  IPR039627 Mitochondrial escape protein 2 [PTHR32198] (33-275)

Organism: Thanatephorus cucumeris (strain AG1-IB / isolate 7/3/14) (NCBI:txid1108050)

Sequence (281 aa):
MADIQAAIQAAAVKQGGIPSWLGFSAPRKFWLPYGRITKLDPPTPAPAGTLRSATVTYDRVRSGPGIAMAVAPGTKLTRLSVLYNQPLKEKAIRNWLTSHPRIVLPILAFLIGTITYTVFDPIRELSIQGKVMNWFDYRDYTLYKWLRENAFERIASTFSGKHIGETEAEEPAIWKERKDAKVTLRAYLNDFPSTVAVIHGPAGAGKGELVNSIMKEEDRPSMTIDCAKILNAPNDSGIVRELAKQTGYWPYFSFLSSLNNMIDLASVGLIGQKARRLSPS

Secondary structure (DSSP, 8-state):
-HHHHHHHHHHHTTSSSS-GGGSSSHHHHHHGGG--EEEEEPPPP--TTSPP--EEEESSGGGHHHHHHHT---BTTB-----PPP---TTHHHHHHHH-HHHHHHHHHHHHHHHHHHHHHHHHHHHHHHHHTTTT-GGG-HHHHHHHHHHHHHHHHHH----------S-HHHHHHHHHHHHHHHHHHTS-TT--------TTS-HHHHHHHHHHHTT-------HHHHHT-SSHHHHHHHHHHHHT--S--THHHHHHHHHHHHHHHHHHHHHHTT---

pLDDT: mean 71.27, std 16.94, range [29.62, 96.56]